Protein AF-A0A924NL07-F1 (afdb_monomer)

Foldseek 3Di:
DDDDDPPPDDDDDDDPPDDDDDDDDPPDDPQFDDDDPPDTDRGDDADEFDDKWFWPDDDDPQLVVVQVNDPQWDWDPPVTTIITGNDDVRVCVSCPPPPIDIDDDDPDDFDKFKKKKKAA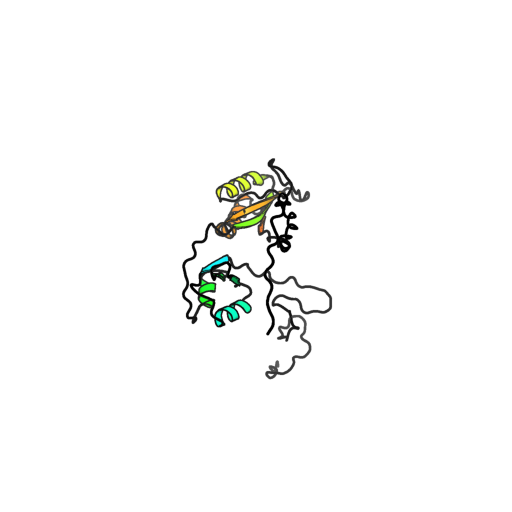PVLVVVLVVVCVVQVKDWDDPPPDDPDDDPDPPPVPGRIGITIIIGGPVCVVVVQVVQCVSRVNPMDMDTDDPPPDDPPPPPPPPPDDPPDDDDDDDDDDDDDDDDDDD

Secondary structure (DSSP, 8-state):
--PPPPTTPPP-PPPTT------PPTT--TT----SSSPPP----PPPP-EEEEESSSPPHHHHHHHHH-TT-EEEESSSEEEEESSHHHHHHHHTT----EE-----S--EEEEEEEEEGGGHHHHHHHHHHTTPEE---TT--SSS----B-TTSSEEEEEEEEEHHHHHHHHHHHHHHTTT--EEEEPP-PPP---------PPPPP--PPPPPP------PPPP-

Sequence (229 aa):
GGGAAPPGARAGAAGPGEVCVVLPPPGQRPGDTLGGAGVVVQGWRVPEPQHPTGLAGPPATELVRRVETDLTARLSDDGQHVLWTLGPTHAAQLLDGLAVTTQPLQVVGDARTVLRILVPDVYVRTVVSDLSGRQGTLVPPSGQDNAGHALGTDDDVGGQVLTFTLPDRELLTYAVVLATLTHGTGSFAPLVPVAAPPSDASTPTPGRPPRAGPPIPEGRQTGGAVPQT

Solvent-accessible surface area (backbone atoms only — not comparable to full-atom values): 15089 Å² total; per-residue (Å²): 134,87,75,81,75,60,94,85,62,79,75,74,89,79,58,94,91,62,90,78,91,75,87,73,66,92,89,72,53,94,56,66,65,89,72,89,83,82,71,72,62,85,48,80,81,74,62,79,45,76,33,79,42,29,37,75,51,84,78,53,71,68,45,53,55,52,36,77,73,34,86,45,37,46,79,46,70,88,88,52,38,30,43,25,13,74,33,73,68,56,45,50,62,67,47,58,95,53,99,69,57,74,39,91,68,84,74,87,69,75,63,64,44,44,30,40,32,40,30,39,62,94,40,42,67,62,51,54,52,52,39,48,74,64,66,29,44,78,51,74,61,93,90,64,72,103,66,89,78,67,74,57,65,60,86,87,60,74,29,37,52,44,40,34,33,31,41,54,85,48,56,74,58,43,57,57,51,44,23,62,74,43,78,61,68,34,47,78,44,78,48,75,77,73,74,69,72,77,77,70,67,82,72,78,72,79,74,77,76,80,77,82,71,82,85,78,81,92,78,80,90,78,90,80,87,81,86,87,133

Mean predicted aligned error: 18.08 Å

Structure (mmCIF, N/CA/C/O backbone):
data_AF-A0A924NL07-F1
#
_entry.id   AF-A0A924NL07-F1
#
loop_
_atom_site.group_PDB
_atom_site.id
_atom_site.type_symbol
_atom_site.label_atom_id
_atom_site.label_alt_id
_atom_site.label_comp_id
_atom_site.label_asym_id
_atom_site.label_entity_id
_atom_site.label_seq_id
_atom_site.pdbx_PDB_ins_code
_atom_site.Cartn_x
_atom_site.Cartn_y
_atom_site.Cartn_z
_atom_site.occupancy
_atom_site.B_iso_or_equiv
_atom_site.auth_seq_id
_atom_site.auth_comp_id
_atom_site.auth_asym_id
_atom_site.auth_atom_id
_atom_site.pdbx_PDB_model_num
ATOM 1 N N . GLY A 1 1 ? 6.564 -44.536 -1.424 1.00 34.78 1 GLY A N 1
ATOM 2 C CA . GLY A 1 1 ? 5.584 -44.424 -0.333 1.00 34.78 1 GLY A CA 1
ATOM 3 C C . GLY A 1 1 ? 6.081 -43.382 0.637 1.00 34.78 1 GLY A C 1
ATOM 4 O O . GLY A 1 1 ? 7.035 -43.661 1.344 1.00 34.78 1 GLY A O 1
ATOM 5 N N . GLY A 1 2 ? 5.522 -42.174 0.594 1.00 40.69 2 GLY A N 1
ATOM 6 C CA . GLY A 1 2 ? 5.869 -41.105 1.531 1.00 40.69 2 GLY A CA 1
ATOM 7 C C . GLY A 1 2 ? 4.992 -41.224 2.768 1.00 40.69 2 GLY A C 1
ATOM 8 O O . GLY A 1 2 ? 3.836 -40.816 2.735 1.00 40.69 2 GLY A O 1
ATOM 9 N N . GLY A 1 3 ? 5.508 -41.852 3.823 1.00 43.78 3 GLY A N 1
ATOM 10 C CA . GLY A 1 3 ? 4.859 -41.824 5.130 1.00 43.78 3 GLY A CA 1
ATOM 11 C C . GLY A 1 3 ? 5.049 -40.440 5.741 1.00 43.78 3 GLY A C 1
ATOM 12 O O . GLY A 1 3 ? 6.186 -40.003 5.906 1.00 43.78 3 GLY A O 1
ATOM 13 N N . ALA A 1 4 ? 3.953 -39.745 6.047 1.00 53.34 4 ALA A N 1
ATOM 14 C CA . ALA A 1 4 ? 4.012 -38.503 6.805 1.00 53.34 4 ALA A CA 1
ATOM 15 C C . ALA A 1 4 ? 4.647 -38.785 8.176 1.00 53.34 4 ALA A C 1
ATOM 17 O O . ALA A 1 4 ? 4.208 -39.686 8.895 1.00 53.34 4 ALA A O 1
ATOM 18 N N . ALA A 1 5 ? 5.704 -38.046 8.513 1.00 55.28 5 ALA A N 1
ATOM 19 C CA . ALA A 1 5 ? 6.353 -38.151 9.813 1.00 55.28 5 ALA A CA 1
ATOM 20 C C . ALA A 1 5 ? 5.358 -37.773 10.931 1.00 55.28 5 ALA A C 1
ATOM 22 O O . ALA A 1 5 ? 4.548 -36.861 10.739 1.00 55.28 5 ALA A O 1
ATOM 23 N N . PRO A 1 6 ? 5.391 -38.453 12.091 1.00 50.34 6 PRO A N 1
ATOM 24 C CA . PRO A 1 6 ? 4.485 -38.144 13.189 1.00 50.34 6 PRO A CA 1
ATOM 25 C C . PRO A 1 6 ? 4.722 -36.713 13.709 1.00 50.34 6 PRO A C 1
ATOM 27 O O . PRO A 1 6 ? 5.863 -36.234 13.693 1.00 50.34 6 PRO A O 1
ATOM 30 N N . PRO A 1 7 ? 3.673 -36.024 14.194 1.00 50.38 7 PRO A N 1
ATOM 31 C CA . PRO A 1 7 ? 3.800 -34.675 14.735 1.00 50.38 7 PRO A CA 1
ATOM 32 C C . PRO A 1 7 ? 4.807 -34.664 15.895 1.00 50.38 7 PRO A C 1
ATOM 34 O O . PRO A 1 7 ? 4.655 -35.400 16.867 1.00 50.38 7 PRO A O 1
ATOM 37 N N . GLY A 1 8 ? 5.858 -33.848 15.770 1.00 55.44 8 GLY A N 1
ATOM 38 C CA . GLY A 1 8 ? 6.937 -33.730 16.760 1.00 55.44 8 GLY A CA 1
ATOM 39 C C . GLY A 1 8 ? 8.231 -34.487 16.430 1.00 55.44 8 GLY A C 1
ATOM 40 O O . GLY A 1 8 ? 9.217 -34.324 17.148 1.00 55.44 8 GLY A O 1
ATOM 41 N N . ALA A 1 9 ? 8.286 -35.266 15.344 1.00 57.50 9 ALA A N 1
ATOM 42 C CA . ALA A 1 9 ? 9.558 -35.795 14.856 1.00 57.50 9 ALA A CA 1
ATOM 43 C C . ALA A 1 9 ? 10.438 -34.645 14.339 1.00 57.50 9 ALA A C 1
ATOM 45 O O . ALA A 1 9 ? 10.017 -33.875 13.475 1.00 57.50 9 ALA A O 1
ATOM 46 N N . ARG A 1 10 ? 11.676 -34.530 14.842 1.00 56.59 10 ARG A N 1
ATOM 47 C CA . ARG A 1 10 ? 12.677 -33.673 14.194 1.00 56.59 10 ARG A CA 1
ATOM 48 C C . ARG A 1 10 ? 12.877 -34.201 12.777 1.00 56.59 10 ARG A C 1
ATOM 50 O O . ARG A 1 10 ? 13.247 -35.363 12.612 1.00 56.59 10 ARG A O 1
ATOM 57 N N . ALA A 1 11 ? 12.611 -33.366 11.777 1.00 59.44 11 ALA A N 1
ATOM 58 C CA . ALA A 1 11 ? 12.988 -33.688 10.411 1.00 59.44 11 ALA A CA 1
ATOM 59 C C . ALA A 1 11 ? 14.507 -33.939 10.358 1.00 59.44 11 ALA A C 1
ATOM 61 O O . ALA A 1 11 ? 15.270 -33.321 11.107 1.00 59.44 11 ALA A O 1
ATOM 62 N N . GLY A 1 12 ? 14.936 -34.874 9.505 1.00 72.19 12 GLY A N 1
ATOM 63 C CA . GLY A 1 12 ? 16.348 -35.026 9.149 1.00 72.19 12 GLY A CA 1
ATOM 64 C C . GLY A 1 12 ? 16.867 -33.802 8.381 1.00 72.19 12 GLY A C 1
ATOM 65 O O . GLY A 1 12 ? 16.272 -32.727 8.418 1.00 72.19 12 GLY A O 1
ATOM 66 N N . ALA A 1 13 ? 17.977 -33.950 7.659 1.00 74.44 13 ALA A N 1
ATOM 67 C CA . ALA A 1 13 ? 18.428 -32.894 6.754 1.00 74.44 13 ALA A CA 1
ATOM 68 C C . ALA A 1 13 ? 17.382 -32.663 5.648 1.00 74.44 13 ALA A C 1
ATOM 70 O O . ALA A 1 13 ? 16.971 -33.622 4.997 1.00 74.44 13 ALA A O 1
ATOM 71 N N . ALA A 1 14 ? 16.969 -31.408 5.449 1.00 79.69 14 ALA A N 1
ATOM 72 C CA . ALA A 1 14 ? 16.147 -31.011 4.311 1.00 79.69 14 ALA A CA 1
ATOM 73 C C . ALA A 1 14 ? 17.032 -30.833 3.067 1.00 79.69 14 ALA A C 1
ATOM 75 O O . ALA A 1 14 ? 18.107 -30.229 3.141 1.00 79.69 14 ALA A O 1
ATOM 76 N N . GLY A 1 15 ? 16.594 -31.381 1.937 1.00 81.94 15 GLY A N 1
ATOM 77 C CA . GLY A 1 15 ? 17.261 -31.243 0.646 1.00 81.94 15 GLY A CA 1
ATOM 78 C C . GLY A 1 15 ? 16.941 -29.915 -0.061 1.00 81.94 15 GLY A C 1
ATOM 79 O O . GLY A 1 15 ? 15.990 -29.219 0.305 1.00 81.94 15 GLY A O 1
ATOM 80 N N . PRO A 1 16 ? 17.701 -29.545 -1.111 1.00 82.19 16 PRO A N 1
ATOM 81 C CA . PRO A 1 16 ? 17.378 -28.386 -1.941 1.00 82.19 16 PRO A CA 1
ATOM 82 C C . PRO A 1 16 ? 15.959 -28.477 -2.525 1.00 82.19 16 PRO A C 1
ATOM 84 O O . PRO A 1 16 ? 15.608 -29.475 -3.151 1.00 82.19 16 PRO A O 1
ATOM 87 N N . GLY A 1 17 ? 15.159 -27.421 -2.347 1.00 84.25 17 GLY A N 1
ATOM 88 C CA . GLY A 1 17 ? 13.779 -27.338 -2.846 1.00 84.25 17 GLY A CA 1
ATOM 89 C C . GLY A 1 17 ? 12.703 -27.867 -1.891 1.00 84.25 17 GLY A C 1
ATOM 90 O O . GLY A 1 17 ? 11.519 -27.742 -2.196 1.00 84.25 17 GLY A O 1
ATOM 91 N N . GLU A 1 18 ? 13.076 -28.417 -0.733 1.00 86.06 18 GLU A N 1
ATOM 92 C CA . GLU A 1 18 ? 12.116 -28.859 0.281 1.00 86.06 18 GLU A CA 1
ATOM 93 C C . GLU A 1 18 ? 11.653 -27.702 1.183 1.00 86.06 18 GLU A C 1
ATOM 95 O O . GLU A 1 18 ? 12.440 -26.842 1.584 1.00 86.06 18 GLU A O 1
ATOM 100 N N . VAL A 1 19 ? 10.365 -27.700 1.546 1.00 84.94 19 VAL A N 1
ATOM 101 C CA . VAL A 1 19 ? 9.795 -26.769 2.532 1.00 84.94 19 VAL A CA 1
ATOM 102 C C . VAL A 1 19 ? 9.832 -27.433 3.903 1.00 84.94 19 VAL A C 1
ATOM 104 O O . VAL A 1 19 ? 9.241 -28.493 4.103 1.00 84.94 19 VAL A O 1
ATOM 107 N N . CYS A 1 20 ? 10.507 -26.802 4.860 1.00 84.12 20 CYS A N 1
ATOM 108 C CA . CYS A 1 20 ? 10.638 -27.305 6.223 1.00 84.12 20 CYS A CA 1
ATOM 109 C C . CYS A 1 20 ? 10.265 -26.235 7.254 1.00 84.12 20 CYS A C 1
ATOM 111 O O . CYS A 1 20 ? 10.352 -25.035 6.999 1.00 84.12 20 CYS A O 1
ATOM 113 N N . VAL A 1 21 ? 9.841 -26.685 8.436 1.00 84.75 21 VAL A N 1
ATOM 114 C CA . VAL A 1 21 ? 9.604 -25.808 9.585 1.00 84.75 21 VAL A CA 1
ATOM 115 C C . VAL A 1 21 ? 10.866 -25.788 10.428 1.00 84.75 21 VAL A C 1
ATOM 117 O O . VAL A 1 21 ? 11.334 -26.829 10.891 1.00 84.75 21 VAL A O 1
ATOM 120 N N . VAL A 1 22 ? 11.404 -24.594 10.635 1.00 82.00 22 VAL A N 1
ATOM 121 C CA . VAL A 1 22 ? 12.575 -24.361 11.475 1.00 82.00 22 VAL A CA 1
ATOM 122 C C . VAL A 1 22 ? 12.164 -23.574 12.707 1.00 82.00 22 VAL A C 1
ATOM 124 O O . VAL A 1 22 ? 11.288 -22.715 12.647 1.00 82.00 22 VAL A O 1
ATOM 127 N N . LEU A 1 23 ? 12.814 -23.862 13.830 1.00 82.81 23 LEU A N 1
ATOM 128 C CA . LEU A 1 23 ? 12.817 -22.972 14.984 1.00 82.81 23 LEU A CA 1
ATOM 129 C C . LEU A 1 23 ? 13.970 -21.990 14.766 1.00 82.81 23 LEU A C 1
ATOM 131 O O . LEU A 1 23 ? 15.127 -22.406 14.880 1.00 82.81 23 LEU A O 1
ATOM 135 N N . PRO A 1 24 ? 13.698 -20.736 14.370 1.00 75.62 24 PRO A N 1
ATOM 136 C CA . PRO A 1 24 ? 14.767 -19.811 14.051 1.00 75.62 24 PRO A CA 1
ATOM 137 C C . PRO A 1 24 ? 15.490 -19.357 15.331 1.00 75.62 24 PRO A C 1
ATOM 139 O O . PRO A 1 24 ? 14.886 -19.320 16.408 1.00 75.62 24 PRO A O 1
ATOM 142 N N . PRO A 1 25 ? 16.780 -18.991 15.239 1.00 78.81 25 PRO A N 1
ATOM 143 C CA . PRO A 1 25 ? 17.468 -18.321 16.334 1.00 78.81 25 PRO A CA 1
ATOM 144 C C . PRO A 1 25 ? 16.784 -16.983 16.682 1.00 78.81 25 PRO A C 1
ATOM 146 O O . PRO A 1 25 ? 16.111 -16.387 15.833 1.00 78.81 25 PRO A O 1
ATOM 149 N N . PRO A 1 26 ? 16.937 -16.495 17.927 1.00 79.00 26 PRO A N 1
ATOM 150 C CA . PRO A 1 26 ? 16.322 -15.246 18.360 1.00 79.00 26 PRO A CA 1
ATOM 151 C C . PRO A 1 26 ? 16.774 -14.070 17.488 1.00 79.00 26 PRO A C 1
ATOM 153 O O . PRO A 1 26 ? 17.945 -13.965 17.132 1.00 79.00 26 PRO A O 1
ATOM 156 N N . GLY A 1 27 ? 15.835 -13.177 17.173 1.00 77.44 27 GLY A N 1
ATOM 157 C CA . GLY A 1 27 ? 16.083 -11.984 16.360 1.00 77.44 27 GLY A CA 1
ATOM 158 C C . GLY A 1 27 ? 15.838 -12.160 14.861 1.00 77.44 27 GLY A C 1
ATOM 159 O O . GLY A 1 27 ? 15.750 -11.152 14.166 1.00 77.44 27 GLY A O 1
ATOM 160 N N . GLN A 1 28 ? 15.655 -13.393 14.376 1.00 80.06 28 GLN A N 1
ATOM 161 C CA . GLN A 1 28 ? 15.298 -13.623 12.977 1.00 80.06 28 GLN A CA 1
ATOM 162 C C . GLN A 1 28 ? 13.891 -13.138 12.656 1.00 80.06 28 GLN A C 1
ATOM 164 O O . GLN A 1 28 ? 12.932 -13.411 13.383 1.00 80.06 28 GLN A O 1
ATOM 169 N N . ARG A 1 29 ? 13.779 -12.469 11.515 1.00 70.75 29 ARG A N 1
ATOM 170 C CA . ARG A 1 29 ? 12.537 -11.967 10.944 1.00 70.75 29 ARG A CA 1
ATOM 171 C C . ARG A 1 29 ? 12.156 -12.783 9.709 1.00 70.75 29 ARG A C 1
ATOM 173 O O . ARG A 1 29 ? 13.017 -13.366 9.045 1.00 70.75 29 ARG A O 1
ATOM 180 N N . PRO A 1 30 ? 10.859 -12.847 9.368 1.00 74.75 30 PRO A N 1
ATOM 181 C CA . PRO A 1 30 ? 10.461 -13.434 8.099 1.00 74.75 30 PRO A CA 1
ATOM 182 C C . PRO A 1 30 ? 11.132 -12.681 6.941 1.00 74.75 30 PRO A C 1
ATOM 184 O O . PRO A 1 30 ? 11.149 -11.453 6.922 1.00 74.75 30 PRO A O 1
ATOM 187 N N . GLY A 1 31 ? 11.692 -13.430 5.989 1.00 77.25 31 GLY A N 1
ATOM 188 C CA . GLY A 1 31 ? 12.482 -12.890 4.876 1.00 77.25 31 GLY A CA 1
ATOM 189 C C . GLY A 1 31 ? 13.998 -12.997 5.065 1.00 77.25 31 GLY A C 1
ATOM 190 O O . GLY A 1 31 ? 14.725 -12.894 4.077 1.00 77.25 31 GLY A O 1
ATOM 191 N N . ASP A 1 32 ? 14.477 -13.272 6.280 1.00 79.12 32 ASP A N 1
ATOM 192 C CA . ASP A 1 32 ? 15.904 -13.474 6.519 1.00 79.12 32 ASP A CA 1
ATOM 193 C C . ASP A 1 32 ? 16.400 -14.809 5.942 1.00 79.12 32 ASP A C 1
ATOM 195 O O . ASP A 1 32 ? 15.711 -15.832 5.959 1.00 79.12 32 ASP A O 1
ATOM 199 N N . THR A 1 33 ? 17.651 -14.818 5.477 1.00 83.50 33 THR A N 1
ATOM 200 C CA . THR A 1 33 ? 18.308 -16.043 5.005 1.00 83.50 33 THR A CA 1
ATOM 201 C C . THR A 1 33 ? 18.965 -16.777 6.170 1.00 83.50 33 THR A C 1
ATOM 203 O O . THR A 1 33 ? 19.850 -16.239 6.831 1.00 83.50 33 THR A O 1
ATOM 206 N N . LEU A 1 34 ? 18.576 -18.033 6.392 1.00 82.69 34 LEU A N 1
ATOM 207 C CA . LEU A 1 34 ? 19.257 -18.936 7.319 1.00 82.69 34 LEU A CA 1
ATOM 208 C C . LEU A 1 34 ? 20.334 -19.723 6.561 1.00 82.69 34 LEU A C 1
ATOM 210 O O . LEU A 1 34 ? 20.015 -20.544 5.705 1.00 82.69 34 LEU A O 1
ATOM 214 N N . GLY A 1 35 ? 21.612 -19.494 6.866 1.00 77.56 35 GLY A N 1
ATOM 215 C CA . GLY A 1 35 ? 22.715 -20.215 6.225 1.00 77.56 35 GLY A CA 1
ATOM 216 C C . GLY A 1 35 ? 24.096 -19.766 6.703 1.00 77.56 35 GLY A C 1
ATOM 217 O O . GLY A 1 35 ? 24.263 -18.652 7.186 1.00 77.56 35 GLY A O 1
ATOM 218 N N . GLY A 1 36 ? 25.096 -20.644 6.581 1.00 68.69 36 GLY A N 1
ATOM 219 C CA . GLY A 1 36 ? 26.466 -20.397 7.066 1.00 68.69 36 GLY A CA 1
ATOM 220 C C . GLY A 1 36 ? 27.466 -19.909 6.012 1.00 68.69 36 GLY A C 1
ATOM 221 O O . GLY A 1 36 ? 28.585 -19.553 6.360 1.00 68.69 36 GLY A O 1
ATOM 222 N N . ALA A 1 37 ? 27.097 -19.892 4.728 1.00 70.88 37 ALA A N 1
ATOM 223 C CA . ALA A 1 37 ? 28.023 -19.596 3.626 1.00 70.88 37 ALA A CA 1
ATOM 224 C C . ALA A 1 37 ? 28.141 -18.097 3.283 1.00 70.88 37 ALA A C 1
ATOM 226 O O . ALA A 1 37 ? 28.743 -17.750 2.272 1.00 70.88 37 ALA A O 1
ATOM 227 N N . GLY A 1 38 ? 27.522 -17.208 4.070 1.00 72.00 38 GLY A N 1
ATOM 228 C CA . GLY A 1 38 ? 27.511 -15.762 3.801 1.00 72.00 38 GLY A CA 1
ATOM 229 C C . GLY A 1 38 ? 26.714 -15.345 2.556 1.00 72.00 38 GLY A C 1
ATOM 230 O O . GLY A 1 38 ? 26.713 -14.173 2.195 1.00 72.00 38 GLY A O 1
ATOM 231 N N . VAL A 1 39 ? 26.025 -16.284 1.902 1.00 74.31 39 VAL A N 1
ATOM 232 C CA . VAL A 1 39 ? 25.136 -16.003 0.770 1.00 74.31 39 VAL A CA 1
ATOM 233 C C . VAL A 1 39 ? 23.782 -15.562 1.311 1.00 74.31 39 VAL A C 1
ATOM 235 O O . VAL A 1 39 ? 23.106 -16.329 1.994 1.00 74.31 39 VAL A O 1
ATOM 238 N N . VAL A 1 40 ? 23.391 -14.330 0.991 1.00 80.00 40 VAL A N 1
ATOM 239 C CA . VAL A 1 40 ? 22.098 -13.752 1.368 1.00 80.00 40 VAL A CA 1
ATOM 240 C C . VAL A 1 40 ? 21.169 -13.814 0.165 1.00 80.00 40 VAL A C 1
ATOM 242 O O . VAL A 1 40 ? 21.459 -13.242 -0.887 1.00 80.00 40 VAL A O 1
ATOM 245 N N . VAL A 1 41 ? 20.040 -14.502 0.318 1.00 79.19 41 VAL A N 1
ATOM 246 C CA . VAL A 1 41 ? 18.938 -14.400 -0.635 1.00 79.19 41 VAL A CA 1
ATOM 247 C C . VAL A 1 41 ? 18.289 -13.041 -0.414 1.00 79.19 41 VAL A C 1
ATOM 249 O O . VAL A 1 41 ? 17.942 -12.692 0.713 1.00 79.19 41 VAL A O 1
ATOM 252 N N . GLN A 1 42 ? 18.150 -12.258 -1.485 1.00 72.31 42 GLN A N 1
ATOM 253 C CA . GLN A 1 42 ? 17.424 -10.993 -1.420 1.00 72.31 42 GLN A CA 1
ATOM 254 C C . GLN A 1 42 ? 15.997 -11.272 -0.941 1.00 72.31 42 GLN A C 1
ATOM 256 O O . GLN A 1 42 ? 15.222 -11.931 -1.637 1.00 72.31 42 GLN A O 1
ATOM 261 N N . GLY A 1 43 ? 15.681 -10.799 0.264 1.00 68.81 43 GLY A N 1
ATOM 262 C CA . GLY A 1 43 ? 14.358 -10.942 0.847 1.00 68.81 43 GLY A CA 1
ATOM 263 C C . GLY A 1 43 ? 13.308 -10.239 -0.008 1.00 68.81 43 GLY A C 1
ATOM 264 O O . GLY A 1 43 ? 13.574 -9.214 -0.646 1.00 68.81 43 GLY A O 1
ATOM 265 N N . TRP A 1 44 ? 12.095 -10.788 -0.013 1.00 70.88 44 TRP A N 1
ATOM 266 C CA . TRP A 1 44 ? 10.949 -10.099 -0.590 1.00 70.88 44 TRP A CA 1
ATOM 267 C C . TRP A 1 44 ? 10.770 -8.735 0.090 1.00 70.88 44 TRP A C 1
ATOM 269 O O . TRP A 1 44 ? 10.750 -8.646 1.319 1.00 70.88 44 TRP A O 1
ATOM 279 N N . ARG A 1 45 ? 10.627 -7.665 -0.700 1.00 68.56 45 ARG A N 1
ATOM 280 C CA . ARG A 1 45 ? 10.361 -6.332 -0.150 1.00 68.56 45 ARG A CA 1
ATOM 281 C C . ARG A 1 45 ? 8.903 -6.237 0.257 1.00 68.56 45 ARG A C 1
ATOM 283 O O . ARG A 1 45 ? 8.009 -6.286 -0.586 1.00 68.56 45 ARG A O 1
ATOM 290 N N . VAL A 1 46 ? 8.681 -6.086 1.553 1.00 75.69 46 VAL A N 1
ATOM 291 C CA . VAL A 1 46 ? 7.347 -5.892 2.108 1.00 75.69 46 VAL A CA 1
ATOM 292 C C . VAL A 1 46 ? 6.795 -4.542 1.629 1.00 75.69 46 VAL A C 1
ATOM 294 O O . VAL A 1 46 ? 7.500 -3.538 1.752 1.00 75.69 46 VAL A O 1
ATOM 297 N N . PRO A 1 47 ? 5.579 -4.494 1.058 1.00 76.38 47 PRO A N 1
ATOM 298 C CA . PRO A 1 47 ? 4.969 -3.232 0.660 1.00 76.38 47 PRO A CA 1
ATOM 299 C C . PRO A 1 47 ? 4.726 -2.330 1.875 1.00 76.38 47 PRO A C 1
ATOM 301 O O . PRO A 1 47 ? 4.305 -2.801 2.932 1.00 76.38 47 PRO A O 1
ATOM 304 N N . GLU A 1 48 ? 4.975 -1.031 1.720 1.00 76.38 48 GLU A N 1
ATOM 305 C CA . GLU A 1 48 ? 4.742 -0.061 2.789 1.00 76.38 48 GLU A CA 1
ATOM 306 C C . GLU A 1 48 ? 3.228 0.155 3.007 1.00 76.38 48 GLU A C 1
ATOM 308 O O . GLU A 1 48 ? 2.487 0.299 2.031 1.00 76.38 48 GLU A O 1
ATOM 313 N N . PRO A 1 49 ? 2.732 0.183 4.257 1.00 81.94 49 PRO A N 1
ATOM 314 C CA . PRO A 1 49 ? 1.325 0.446 4.541 1.00 81.94 49 PRO A CA 1
ATOM 315 C C . PRO A 1 49 ? 0.974 1.929 4.377 1.00 81.94 49 PRO A C 1
ATOM 317 O O . PRO A 1 49 ? 1.445 2.784 5.127 1.00 81.94 49 PRO A O 1
ATOM 320 N N . GLN A 1 50 ? 0.092 2.223 3.423 1.00 79.38 50 GLN A N 1
ATOM 321 C CA . GLN A 1 50 ? -0.261 3.590 3.024 1.00 79.38 50 GLN A CA 1
ATOM 322 C C . GLN A 1 50 ? -1.656 4.039 3.470 1.00 79.38 50 GLN A C 1
ATOM 324 O O . GLN A 1 50 ? -1.986 5.214 3.345 1.00 79.38 50 GLN A O 1
ATOM 329 N N . HIS A 1 51 ? -2.491 3.128 3.974 1.00 80.81 51 HIS A N 1
ATOM 330 C CA . HIS A 1 51 ? -3.867 3.421 4.360 1.00 80.81 51 HIS A CA 1
ATOM 331 C C . HIS A 1 51 ? -3.986 3.655 5.872 1.00 80.81 51 HIS A C 1
ATOM 333 O O . HIS A 1 51 ? -3.928 2.680 6.630 1.00 80.81 51 HIS A O 1
ATOM 339 N N . PRO A 1 52 ? -4.169 4.910 6.327 1.00 85.56 52 PRO A N 1
ATOM 340 C CA . PRO A 1 52 ? -4.345 5.218 7.738 1.00 85.56 52 PRO A CA 1
ATOM 341 C C . PRO A 1 52 ? -5.804 5.032 8.173 1.00 85.56 52 PRO A C 1
ATOM 343 O O . PRO A 1 52 ? -6.738 5.496 7.523 1.00 85.56 52 PRO A O 1
ATOM 346 N N . THR A 1 53 ? -6.003 4.397 9.322 1.00 88.75 53 THR A N 1
ATOM 347 C CA . THR A 1 53 ? -7.290 4.261 10.012 1.00 88.75 53 THR A CA 1
ATOM 348 C C . THR A 1 53 ? -7.142 4.788 11.433 1.00 88.75 53 THR A C 1
ATOM 350 O O . THR A 1 53 ? -6.320 4.290 12.202 1.00 88.75 53 THR A O 1
ATOM 353 N N . GLY A 1 54 ? -7.919 5.811 11.789 1.00 88.12 54 GLY A N 1
ATOM 354 C CA . GLY A 1 54 ? -7.868 6.411 13.120 1.00 88.12 54 GLY A CA 1
ATOM 355 C C . GLY A 1 54 ? -8.594 5.547 14.140 1.00 88.12 54 GLY A C 1
ATOM 356 O O . GLY A 1 54 ? -9.697 5.070 13.872 1.00 88.12 54 GLY A O 1
ATOM 357 N N . LEU A 1 55 ? -8.007 5.380 15.321 1.00 89.00 55 LEU A N 1
ATOM 358 C CA . LEU A 1 55 ? -8.602 4.669 16.452 1.00 89.00 55 LEU A CA 1
ATOM 359 C C . LEU A 1 55 ? -8.975 5.691 17.529 1.00 89.00 55 LEU A C 1
ATOM 361 O O . LEU A 1 55 ? -8.141 6.505 17.915 1.00 89.00 55 LEU A O 1
ATOM 365 N N . ALA A 1 56 ? -10.217 5.668 18.017 1.00 86.75 56 ALA A N 1
ATOM 366 C CA . ALA A 1 56 ? -10.726 6.636 18.999 1.00 86.75 56 ALA A CA 1
ATOM 367 C C . ALA A 1 56 ? -10.201 6.406 20.435 1.00 86.75 56 ALA A C 1
ATOM 369 O O . ALA A 1 56 ? -10.644 7.059 21.378 1.00 86.75 56 ALA A O 1
ATOM 370 N N . GLY A 1 57 ? -9.282 5.459 20.617 1.00 85.44 57 GLY A N 1
ATOM 371 C CA . GLY A 1 57 ? -8.701 5.077 21.897 1.00 85.44 57 GLY A CA 1
ATOM 372 C C . GLY A 1 57 ? -7.494 4.157 21.702 1.00 85.44 57 GLY A C 1
ATOM 373 O O . GLY A 1 57 ? -7.165 3.823 20.557 1.00 85.44 57 GLY A O 1
ATOM 374 N N . PRO A 1 58 ? -6.824 3.763 22.798 1.00 86.81 58 PRO A N 1
ATOM 375 C CA . PRO A 1 58 ? -5.627 2.936 22.727 1.00 86.81 58 PRO A CA 1
ATOM 376 C C . PRO A 1 58 ? -5.924 1.599 22.034 1.00 86.81 58 PRO A C 1
ATOM 378 O O . PRO A 1 58 ? -7.012 1.039 22.217 1.00 86.81 58 PRO A O 1
ATOM 381 N N . PRO A 1 59 ? -4.978 1.066 21.239 1.00 86.88 59 PRO A N 1
ATOM 382 C CA . PRO A 1 59 ? -5.189 -0.182 20.524 1.00 86.88 59 PRO A CA 1
ATOM 383 C C . PRO A 1 59 ? -5.385 -1.338 21.511 1.00 86.88 59 PRO A C 1
ATOM 385 O O . PRO A 1 59 ? -4.640 -1.490 22.481 1.00 86.88 59 PRO A O 1
ATOM 388 N N . ALA A 1 60 ? -6.385 -2.183 21.249 1.00 89.50 60 ALA A N 1
ATOM 389 C CA . ALA A 1 60 ? -6.604 -3.396 22.030 1.00 89.50 60 ALA A CA 1
ATOM 390 C C . ALA A 1 60 ? -5.372 -4.315 21.951 1.00 89.50 60 ALA A C 1
ATOM 392 O O . ALA A 1 60 ? -4.754 -4.435 20.894 1.00 89.50 60 ALA A O 1
ATOM 393 N N . THR A 1 61 ? -5.048 -5.028 23.033 1.00 93.19 61 THR A N 1
ATOM 394 C CA . THR A 1 61 ? -3.889 -5.942 23.082 1.00 93.19 61 THR A CA 1
ATOM 395 C C . THR A 1 61 ? -3.896 -6.967 21.946 1.00 93.19 61 THR A C 1
ATOM 397 O O . THR A 1 61 ? -2.853 -7.265 21.372 1.00 93.19 61 THR A O 1
ATOM 400 N N . GLU A 1 62 ? -5.075 -7.470 21.574 1.00 94.62 62 GLU A N 1
ATOM 401 C CA . GLU A 1 62 ? -5.209 -8.393 20.444 1.00 94.62 62 GLU A CA 1
ATOM 402 C C . GLU A 1 62 ? -4.861 -7.736 19.100 1.00 94.62 62 GLU A C 1
ATOM 404 O O . GLU A 1 62 ? -4.247 -8.382 18.257 1.00 94.62 62 GLU A O 1
ATOM 409 N N . LEU A 1 63 ? -5.181 -6.451 18.901 1.00 93.81 63 LEU A N 1
ATOM 410 C CA . LEU A 1 63 ? -4.777 -5.718 17.697 1.00 93.81 63 LEU A CA 1
ATOM 411 C C . LEU A 1 63 ? -3.257 -5.571 17.630 1.00 93.81 63 LEU A C 1
ATOM 413 O O . LEU A 1 63 ? -2.674 -5.826 16.581 1.00 93.81 63 LEU A O 1
ATOM 417 N N . VAL A 1 64 ? -2.621 -5.202 18.747 1.00 93.00 64 VAL A N 1
ATOM 418 C CA . VAL A 1 64 ? -1.155 -5.108 18.840 1.00 93.00 64 VAL A CA 1
ATOM 419 C C . VAL A 1 64 ? -0.518 -6.438 18.446 1.00 93.00 64 VAL A C 1
ATOM 421 O O . VAL A 1 64 ? 0.336 -6.472 17.566 1.00 93.00 64 VAL A O 1
ATOM 424 N N . ARG A 1 65 ? -1.016 -7.545 19.008 1.00 92.25 65 ARG A N 1
ATOM 425 C CA . ARG A 1 65 ? -0.526 -8.893 18.705 1.00 92.25 65 ARG A CA 1
ATOM 426 C C . ARG A 1 65 ? -0.679 -9.262 17.225 1.00 92.25 65 ARG A C 1
ATOM 428 O O . ARG A 1 65 ? 0.228 -9.859 16.655 1.00 92.25 65 ARG A O 1
ATOM 435 N N . ARG A 1 66 ? -1.808 -8.916 16.591 1.00 94.62 66 ARG A N 1
ATOM 436 C CA . ARG A 1 66 ? -2.018 -9.145 15.148 1.00 94.62 66 ARG A CA 1
ATOM 437 C C . ARG A 1 66 ? -1.022 -8.341 14.308 1.00 94.62 66 ARG A C 1
ATOM 439 O O . ARG A 1 66 ? -0.387 -8.908 13.424 1.00 94.62 66 ARG A O 1
ATOM 446 N N . VAL A 1 67 ? -0.840 -7.058 14.624 1.00 92.56 67 VAL A N 1
ATOM 447 C CA . VAL A 1 67 ? 0.096 -6.164 13.921 1.00 92.56 67 VAL A CA 1
ATOM 448 C C . VAL A 1 67 ? 1.546 -6.630 14.068 1.00 92.56 67 VAL A C 1
ATOM 450 O O . VAL A 1 67 ? 2.285 -6.604 13.097 1.00 92.56 67 VAL A O 1
ATOM 453 N N . GLU A 1 68 ? 1.960 -7.131 15.234 1.00 90.00 68 GLU A N 1
ATOM 454 C CA . GLU A 1 68 ? 3.315 -7.677 15.429 1.00 90.00 68 GLU A CA 1
ATOM 455 C C . GLU A 1 68 ? 3.633 -8.867 14.511 1.00 90.00 68 GLU A C 1
ATOM 457 O O . GLU A 1 68 ? 4.795 -9.104 14.176 1.00 90.00 68 GLU A O 1
ATOM 462 N N . THR A 1 69 ? 2.610 -9.618 14.095 1.00 87.75 69 THR A N 1
ATOM 463 C CA . THR A 1 69 ? 2.760 -10.749 13.169 1.00 87.75 69 THR A CA 1
ATOM 464 C C . THR A 1 69 ? 2.596 -10.369 11.699 1.00 87.75 69 THR A C 1
ATOM 466 O O . THR A 1 69 ? 3.011 -11.134 10.828 1.00 87.75 69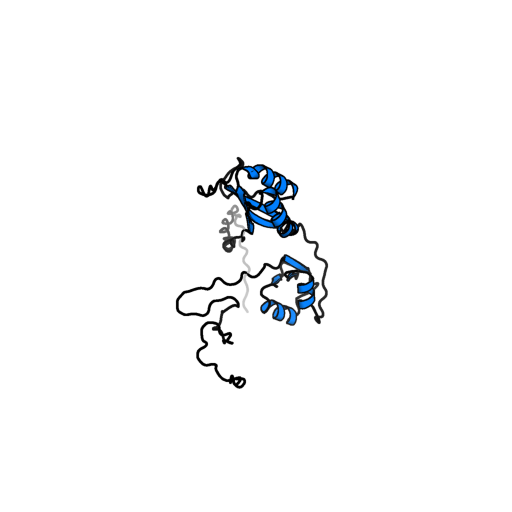 THR A O 1
ATOM 469 N N . ASP A 1 70 ? 2.018 -9.201 11.412 1.00 90.44 70 ASP A N 1
ATOM 470 C CA . ASP A 1 70 ? 1.748 -8.727 10.059 1.00 90.44 70 ASP A CA 1
ATOM 471 C C . ASP A 1 70 ? 2.791 -7.694 9.626 1.00 90.44 70 ASP A C 1
ATOM 473 O O . ASP A 1 70 ? 2.801 -6.549 10.071 1.00 90.44 70 ASP A O 1
ATOM 477 N N . LEU A 1 71 ? 3.668 -8.083 8.700 1.00 86.00 71 LEU A N 1
ATOM 478 C CA . LEU A 1 71 ? 4.731 -7.201 8.210 1.00 86.00 71 LEU A CA 1
ATOM 479 C C . LEU A 1 71 ? 4.208 -5.992 7.414 1.00 86.00 71 LEU A C 1
ATOM 481 O O . LEU A 1 71 ? 4.953 -5.043 7.182 1.00 86.00 71 LEU A O 1
ATOM 485 N N . THR A 1 72 ? 2.948 -6.028 6.982 1.00 88.81 72 THR A N 1
ATOM 486 C CA . THR A 1 72 ? 2.292 -5.002 6.165 1.00 88.81 72 THR A CA 1
ATOM 487 C C . THR A 1 72 ? 1.313 -4.140 6.963 1.00 88.81 72 THR A C 1
ATOM 489 O O . THR A 1 72 ? 0.497 -3.422 6.375 1.00 88.81 72 THR A O 1
ATOM 492 N N . ALA A 1 73 ? 1.391 -4.185 8.294 1.00 91.38 73 ALA A N 1
ATOM 493 C CA . ALA A 1 73 ? 0.648 -3.314 9.190 1.00 91.38 73 ALA A CA 1
ATOM 494 C C . ALA A 1 73 ? 1.583 -2.630 10.196 1.00 91.38 73 ALA A C 1
ATOM 496 O O . ALA A 1 73 ? 2.610 -3.172 10.595 1.00 91.38 73 ALA A O 1
ATOM 497 N N . ARG A 1 74 ? 1.227 -1.419 10.631 1.00 91.38 74 ARG A N 1
ATOM 498 C CA . ARG A 1 74 ? 1.914 -0.738 11.742 1.00 91.38 74 ARG A CA 1
ATOM 499 C C . ARG A 1 74 ? 0.937 0.093 12.563 1.00 91.38 74 ARG A C 1
ATOM 501 O O . ARG A 1 74 ? -0.028 0.633 12.024 1.00 91.38 74 ARG A O 1
ATOM 508 N N . LEU A 1 75 ? 1.226 0.238 13.850 1.00 90.56 75 LEU A N 1
ATOM 509 C CA . LEU A 1 75 ? 0.555 1.188 14.735 1.00 90.56 75 LEU A CA 1
ATOM 510 C C . LEU A 1 75 ? 1.461 2.406 14.942 1.00 90.56 75 LEU A C 1
ATOM 512 O O . LEU A 1 75 ? 2.667 2.256 15.120 1.00 90.56 75 LEU A O 1
ATOM 516 N N . SER A 1 76 ? 0.879 3.601 14.903 1.00 86.81 76 SER A N 1
ATOM 517 C CA . SER A 1 76 ? 1.527 4.871 15.257 1.00 86.81 76 SER A CA 1
ATOM 518 C C . SER A 1 76 ? 0.727 5.548 16.372 1.00 86.81 76 SER A C 1
ATOM 520 O O . SER A 1 76 ? -0.493 5.374 16.458 1.00 86.81 76 SER A O 1
ATOM 522 N N . ASP A 1 77 ? 1.435 6.272 17.238 1.00 82.31 77 ASP A N 1
ATOM 523 C CA . ASP A 1 77 ? 0.884 6.985 18.395 1.00 82.31 77 ASP A CA 1
ATOM 524 C C . ASP A 1 77 ? 1.440 8.418 18.491 1.00 82.31 77 ASP A C 1
ATOM 526 O O . ASP A 1 77 ? 1.838 8.905 19.548 1.00 82.31 77 ASP A O 1
ATOM 530 N N . ASP A 1 78 ? 1.506 9.108 17.351 1.00 75.06 78 ASP A N 1
ATOM 531 C CA . ASP A 1 78 ? 2.021 10.480 17.244 1.00 75.06 78 ASP A CA 1
ATOM 532 C C . ASP A 1 78 ? 0.947 11.509 17.661 1.00 75.06 78 ASP A C 1
ATOM 534 O O . ASP A 1 78 ? 0.568 12.408 16.910 1.00 75.06 78 ASP A O 1
ATOM 538 N N . GLY A 1 79 ? 0.386 11.334 18.862 1.00 73.56 79 GLY A N 1
ATOM 539 C CA . GLY A 1 79 ? -0.703 12.146 19.420 1.00 73.56 79 GLY A CA 1
ATOM 540 C C . GLY A 1 79 ? -2.115 11.699 19.020 1.00 73.56 79 GLY A C 1
ATOM 541 O O . GLY A 1 79 ? -3.089 12.175 19.604 1.00 73.56 79 GLY A O 1
ATOM 542 N N . GLN A 1 80 ? -2.237 10.780 18.061 1.00 78.56 80 GLN A N 1
ATOM 543 C CA . GLN A 1 80 ? -3.451 10.032 17.725 1.00 78.56 80 GLN A CA 1
ATOM 544 C C . GLN A 1 80 ? -3.066 8.577 17.446 1.00 78.56 80 GLN A C 1
ATOM 546 O O . GLN A 1 80 ? -2.061 8.323 16.785 1.00 78.56 80 GLN A O 1
ATOM 551 N N . HIS A 1 81 ? -3.890 7.625 17.886 1.00 86.81 81 HIS A N 1
ATOM 552 C CA . HIS A 1 81 ? -3.682 6.213 17.578 1.00 86.81 81 HIS A CA 1
ATOM 553 C C . HIS A 1 81 ? -4.105 5.921 16.133 1.00 86.81 81 HIS A C 1
ATOM 555 O O . HIS A 1 81 ? -5.279 6.068 15.777 1.00 86.81 81 HIS A O 1
ATOM 561 N N . VAL A 1 82 ? -3.156 5.498 15.296 1.00 89.44 82 VAL A N 1
ATOM 562 C CA . VAL A 1 82 ? -3.387 5.231 13.869 1.00 89.44 82 VAL A CA 1
ATOM 563 C C . VAL A 1 82 ? -2.921 3.828 13.503 1.00 89.44 82 VAL A C 1
ATOM 565 O O . VAL A 1 82 ? -1.762 3.470 13.706 1.00 89.44 82 VAL A O 1
ATOM 568 N N . LEU A 1 83 ? -3.822 3.050 12.904 1.00 91.25 83 LEU A N 1
ATOM 569 C CA . LEU A 1 83 ? -3.506 1.793 12.236 1.00 91.25 83 LEU A CA 1
ATOM 570 C C . LEU A 1 83 ? -3.208 2.069 10.761 1.00 91.25 83 LEU A C 1
ATOM 572 O O . LEU A 1 83 ? -4.070 2.549 10.030 1.00 91.25 83 LEU A O 1
ATOM 576 N N . TRP A 1 84 ? -2.007 1.732 10.313 1.00 90.12 84 TRP A N 1
ATOM 577 C CA . TRP A 1 84 ? -1.623 1.781 8.908 1.00 90.12 84 TRP A CA 1
ATOM 578 C C . TRP A 1 84 ? -1.670 0.379 8.312 1.00 90.12 84 TRP A C 1
ATOM 580 O O . TRP A 1 84 ? -1.099 -0.551 8.879 1.00 90.12 84 TRP A O 1
ATOM 590 N N . THR A 1 85 ? -2.301 0.242 7.150 1.00 92.06 85 THR A N 1
ATOM 591 C CA . THR A 1 85 ? -2.388 -1.017 6.391 1.00 92.06 85 THR A CA 1
ATOM 592 C C . THR A 1 85 ? -2.197 -0.769 4.897 1.00 92.06 85 THR A C 1
ATOM 594 O O . THR A 1 85 ? -2.124 0.374 4.451 1.00 92.06 85 THR A O 1
ATOM 597 N N . LEU A 1 86 ? -2.133 -1.830 4.091 1.00 87.94 86 LEU A N 1
ATOM 598 C CA . LEU A 1 86 ? -2.091 -1.712 2.625 1.00 87.94 86 LEU A CA 1
ATOM 599 C C . LEU A 1 86 ? -3.364 -1.098 2.024 1.00 87.94 86 LEU A C 1
ATOM 601 O O . LEU A 1 86 ? -3.333 -0.577 0.915 1.00 87.94 86 LEU A O 1
ATOM 605 N N . GLY A 1 87 ? -4.494 -1.179 2.728 1.00 86.12 87 GLY A N 1
ATOM 606 C CA . GLY A 1 87 ? -5.776 -0.729 2.207 1.00 86.12 87 GLY A CA 1
ATOM 607 C C . GLY A 1 87 ? -6.938 -0.975 3.169 1.00 86.12 87 GLY A C 1
ATOM 608 O O . GLY A 1 87 ? -6.782 -1.678 4.169 1.00 86.12 87 GLY A O 1
ATOM 609 N N . PRO A 1 88 ? -8.132 -0.456 2.844 1.00 86.19 88 PRO A N 1
ATOM 610 C CA . PRO A 1 88 ? -9.294 -0.486 3.735 1.00 86.19 88 PRO A CA 1
ATOM 611 C C . PRO A 1 88 ? -9.756 -1.907 4.085 1.00 86.19 88 PRO A C 1
ATOM 613 O O . PRO A 1 88 ? -10.158 -2.168 5.215 1.00 86.19 88 PRO A O 1
ATOM 616 N N . THR A 1 89 ? -9.655 -2.854 3.149 1.00 94.12 89 THR A N 1
ATOM 617 C CA . THR A 1 89 ? -9.992 -4.263 3.407 1.00 94.12 89 THR A CA 1
ATOM 618 C C . THR A 1 89 ? -9.039 -4.899 4.413 1.00 94.12 89 THR A C 1
ATOM 620 O O . THR A 1 89 ? -9.483 -5.618 5.303 1.00 94.12 89 THR A O 1
ATOM 623 N N . HIS A 1 90 ? -7.741 -4.604 4.305 1.00 94.50 90 HIS A N 1
ATOM 624 C CA . HIS A 1 90 ? -6.749 -5.119 5.241 1.00 94.50 90 HIS A CA 1
ATOM 625 C C . HIS A 1 90 ? -6.994 -4.543 6.651 1.00 94.50 90 HIS A C 1
ATOM 627 O O . HIS A 1 90 ? -7.031 -5.292 7.626 1.00 94.50 90 HIS A O 1
ATOM 633 N N . ALA A 1 91 ? -7.294 -3.243 6.761 1.00 92.00 91 ALA A N 1
ATOM 634 C CA . ALA A 1 91 ? -7.720 -2.644 8.028 1.00 92.00 91 ALA A CA 1
ATOM 635 C C . ALA A 1 91 ? -8.958 -3.342 8.616 1.00 92.00 91 ALA A C 1
ATOM 637 O O . ALA A 1 91 ? -8.950 -3.713 9.788 1.00 92.00 91 ALA A O 1
ATOM 638 N N . ALA A 1 92 ? -9.991 -3.586 7.804 1.00 92.50 92 ALA A N 1
ATOM 639 C CA . ALA A 1 92 ? -11.197 -4.278 8.254 1.00 92.50 92 ALA A CA 1
ATOM 640 C C . ALA A 1 92 ? -10.898 -5.688 8.790 1.00 92.50 92 ALA A C 1
ATOM 642 O O . ALA A 1 92 ? -11.438 -6.068 9.822 1.00 92.50 92 ALA A O 1
ATOM 643 N N . GLN A 1 93 ? -10.000 -6.439 8.143 1.00 95.69 93 GLN A N 1
ATOM 644 C CA . GLN A 1 93 ? -9.596 -7.775 8.595 1.00 95.69 93 GLN A CA 1
ATOM 645 C C . GLN A 1 93 ? -8.869 -7.749 9.944 1.00 95.69 93 GLN A C 1
ATOM 647 O O . GLN A 1 93 ? -9.145 -8.578 10.809 1.00 95.69 93 GLN A O 1
ATOM 652 N N . LEU A 1 94 ? -7.961 -6.792 10.154 1.00 94.44 94 LEU A N 1
ATOM 653 C CA . LEU A 1 94 ? -7.248 -6.671 11.429 1.00 94.44 94 LEU A CA 1
ATOM 654 C C . LEU A 1 94 ? -8.168 -6.240 12.574 1.00 94.44 94 LEU A C 1
ATOM 656 O O . LEU A 1 94 ? -7.977 -6.686 13.707 1.00 94.44 94 LEU A O 1
ATOM 660 N N . LEU A 1 95 ? -9.170 -5.414 12.274 1.00 94.56 95 LEU A N 1
ATOM 661 C CA . LEU A 1 95 ? -10.145 -4.908 13.238 1.00 94.56 95 LEU A CA 1
ATOM 662 C C . LEU A 1 95 ? -11.312 -5.871 13.500 1.00 94.56 95 LEU A C 1
ATOM 664 O O . LEU A 1 95 ? -12.030 -5.692 14.484 1.00 94.56 95 LEU A O 1
ATOM 668 N N . ASP A 1 96 ? -11.497 -6.892 12.663 1.00 94.62 96 ASP A N 1
ATOM 669 C CA . ASP A 1 96 ? -12.634 -7.801 12.762 1.00 94.62 96 ASP A CA 1
ATOM 670 C C . ASP A 1 96 ? -12.695 -8.515 14.124 1.00 94.62 96 ASP A C 1
ATOM 672 O O . ASP A 1 96 ? -11.695 -9.038 14.641 1.00 94.62 96 ASP A O 1
ATOM 676 N N . GLY A 1 97 ? -13.893 -8.502 14.712 1.00 90.75 97 GLY A N 1
ATOM 677 C CA . GLY A 1 97 ? -14.182 -9.043 16.040 1.00 90.75 97 GLY A CA 1
ATOM 678 C C . GLY A 1 97 ? -13.630 -8.237 17.224 1.00 90.75 97 GLY A C 1
ATOM 679 O O . GLY A 1 97 ? -13.814 -8.660 18.366 1.00 90.75 97 GLY A O 1
ATOM 680 N N . LEU A 1 98 ? -12.968 -7.095 16.999 1.00 92.00 98 LEU A N 1
ATOM 681 C CA . LEU A 1 98 ? -12.462 -6.237 18.072 1.00 92.00 98 LEU A CA 1
ATOM 682 C C . LEU A 1 98 ? -13.463 -5.134 18.418 1.00 92.00 98 LEU A C 1
ATOM 684 O O . LEU A 1 98 ? -14.018 -4.470 17.546 1.00 92.00 98 LEU A O 1
ATOM 688 N N . ALA A 1 99 ? -13.647 -4.886 19.714 1.00 86.56 99 ALA A N 1
ATOM 689 C CA . ALA A 1 99 ? -14.414 -3.745 20.207 1.00 86.56 99 ALA A CA 1
ATOM 690 C C . ALA A 1 99 ? -13.583 -2.452 20.097 1.00 86.56 99 ALA A C 1
ATOM 692 O O . ALA A 1 99 ? -13.146 -1.892 21.100 1.00 86.56 99 ALA A O 1
ATOM 693 N N . VAL A 1 100 ? -13.323 -2.010 18.864 1.00 84.31 100 VAL A N 1
ATOM 694 C CA . VAL A 1 100 ? -12.607 -0.770 18.544 1.00 84.31 100 VAL A CA 1
ATOM 695 C C . VAL A 1 100 ? -13.550 0.209 17.854 1.00 84.31 100 VAL A C 1
ATOM 697 O O . VAL A 1 100 ? -14.262 -0.143 16.917 1.00 84.31 100 VAL A O 1
ATOM 700 N N . THR A 1 101 ? -13.509 1.465 18.290 1.00 87.56 101 THR A N 1
ATOM 701 C CA . THR A 1 101 ? -14.173 2.567 17.593 1.00 87.56 101 THR A CA 1
ATOM 702 C C . THR A 1 101 ? -13.173 3.230 16.657 1.00 87.56 101 THR A C 1
ATOM 704 O O . THR A 1 101 ? -12.142 3.736 17.106 1.00 87.56 101 THR A O 1
ATOM 707 N N . THR A 1 102 ? -13.472 3.244 15.360 1.00 85.56 102 THR A N 1
ATOM 708 C CA . THR A 1 102 ? -12.684 3.990 14.374 1.00 85.56 102 THR A CA 1
ATOM 709 C C . THR A 1 102 ? -13.156 5.434 14.286 1.00 85.56 102 THR A C 1
ATOM 711 O O . THR A 1 102 ? -14.353 5.707 14.381 1.00 85.56 102 THR A O 1
ATOM 714 N N . GLN A 1 103 ? -12.230 6.349 14.038 1.00 81.00 103 GLN A N 1
ATOM 715 C CA . GLN A 1 103 ? -12.511 7.762 13.818 1.00 81.00 103 GLN A CA 1
ATOM 716 C C . GLN A 1 103 ? -12.016 8.199 12.433 1.00 81.00 103 GLN A C 1
ATOM 718 O O . GLN A 1 103 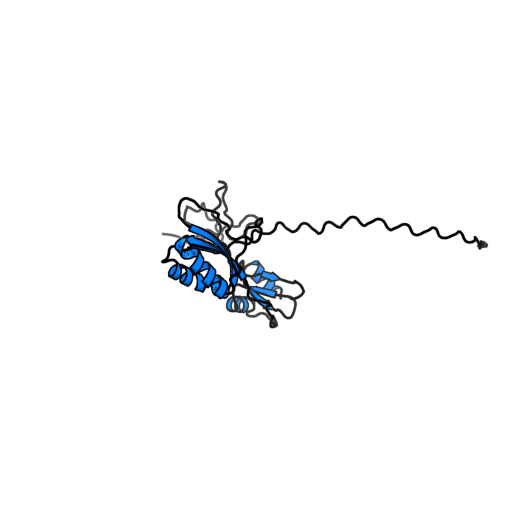? -10.962 7.733 11.986 1.00 81.00 103 GLN A O 1
ATOM 723 N N . PRO A 1 104 ? -12.769 9.065 11.728 1.00 72.69 104 PRO A N 1
ATOM 724 C CA . PRO A 1 104 ? -12.346 9.568 10.431 1.00 72.69 104 PRO A CA 1
ATOM 725 C C . PRO A 1 104 ? -11.069 10.394 10.596 1.00 72.69 104 PRO A C 1
ATOM 727 O O . PRO A 1 104 ? -11.011 11.312 11.412 1.00 72.69 104 PRO A O 1
ATOM 730 N N . LEU A 1 105 ? -10.050 10.076 9.801 1.00 67.50 105 LEU A N 1
ATOM 731 C CA . LEU A 1 105 ? -8.838 10.879 9.711 1.00 67.50 105 LEU A CA 1
ATOM 732 C C . LEU A 1 105 ? -8.959 11.827 8.525 1.00 67.50 105 LEU A C 1
ATOM 734 O O . LEU A 1 105 ? -9.251 11.407 7.405 1.00 67.50 105 LEU A O 1
ATOM 738 N N . GLN A 1 106 ? -8.696 13.108 8.762 1.00 61.59 106 GLN A N 1
ATOM 739 C CA . GLN A 1 106 ? -8.493 14.054 7.678 1.00 61.59 106 GLN A CA 1
ATOM 740 C C . GLN A 1 106 ? -7.052 13.895 7.187 1.00 61.59 106 GLN A C 1
ATOM 742 O O . GLN A 1 106 ? -6.120 14.438 7.777 1.00 61.59 106 GLN A O 1
ATOM 747 N N . VAL A 1 107 ? -6.857 13.107 6.130 1.00 58.91 107 VAL A N 1
ATOM 748 C CA . VAL A 1 107 ? -5.543 12.979 5.491 1.00 58.91 107 VAL A CA 1
ATOM 749 C C . VAL A 1 107 ? -5.226 14.308 4.802 1.00 58.91 107 VAL A C 1
ATOM 751 O O . VAL A 1 107 ? -5.930 14.731 3.884 1.00 58.91 107 VAL A O 1
ATOM 754 N N . VAL A 1 108 ? -4.204 15.014 5.291 1.00 55.66 108 VAL A N 1
ATOM 755 C CA . VAL A 1 108 ? -3.762 16.283 4.704 1.00 55.66 108 VAL A CA 1
ATOM 756 C C . VAL A 1 108 ? -2.824 15.976 3.539 1.00 55.66 108 VAL A C 1
ATOM 758 O O . VAL A 1 108 ? -1.648 15.685 3.737 1.00 55.66 108 VAL A O 1
ATOM 761 N N . GLY A 1 109 ? -3.360 16.064 2.321 1.00 58.16 109 GLY A N 1
ATOM 762 C CA . GLY A 1 109 ? -2.625 15.818 1.079 1.00 58.16 109 GLY A CA 1
ATOM 763 C C . GLY A 1 109 ? -2.657 14.358 0.621 1.00 58.16 109 GLY A C 1
ATOM 764 O O . GLY A 1 109 ? -2.958 13.450 1.388 1.00 58.16 109 GLY A O 1
ATOM 765 N N . ASP A 1 110 ? -2.360 14.136 -0.657 1.00 63.78 110 ASP A N 1
ATOM 766 C CA . ASP A 1 110 ? -2.209 12.787 -1.206 1.00 63.78 110 ASP A CA 1
ATOM 767 C C . ASP A 1 110 ? -0.833 12.229 -0.811 1.00 63.78 110 ASP A C 1
ATOM 769 O O . ASP A 1 110 ? 0.161 12.959 -0.901 1.00 63.78 110 ASP A O 1
ATOM 773 N N . ALA A 1 111 ? -0.759 10.949 -0.420 1.00 69.31 111 ALA A N 1
ATOM 774 C CA . ALA A 1 111 ? 0.518 10.244 -0.295 1.00 69.31 111 ALA A CA 1
ATOM 775 C C . ALA A 1 111 ? 1.284 10.376 -1.619 1.00 69.31 111 ALA A C 1
ATOM 777 O O . ALA A 1 111 ? 0.680 10.264 -2.690 1.00 69.31 111 ALA A O 1
ATOM 778 N N . ARG A 1 112 ? 2.576 10.714 -1.551 1.00 77.19 112 ARG A N 1
ATOM 779 C CA . ARG A 1 112 ? 3.406 10.916 -2.740 1.00 77.19 112 ARG A CA 1
ATOM 780 C C . ARG A 1 112 ? 4.647 10.051 -2.666 1.00 77.19 112 ARG A C 1
ATOM 782 O O . ARG A 1 112 ? 5.353 10.066 -1.661 1.00 77.19 112 ARG A O 1
ATOM 789 N N . THR A 1 113 ? 4.965 9.413 -3.777 1.00 76.62 113 THR A N 1
ATOM 790 C CA . THR A 1 113 ? 6.132 8.554 -3.919 1.00 76.62 113 THR A CA 1
ATOM 791 C C . THR A 1 113 ? 7.134 9.203 -4.858 1.00 76.62 113 THR A C 1
ATOM 793 O O . THR A 1 113 ? 6.780 9.725 -5.920 1.00 76.62 113 THR A O 1
ATOM 796 N N . VAL A 1 114 ? 8.405 9.162 -4.466 1.00 80.00 114 VAL A N 1
ATOM 797 C CA . VAL A 1 114 ? 9.517 9.567 -5.326 1.00 80.00 114 VAL A CA 1
ATOM 798 C C . VAL A 1 114 ? 9.827 8.419 -6.285 1.00 80.00 114 VAL A C 1
ATOM 800 O O . VAL A 1 114 ? 9.979 7.274 -5.869 1.00 80.00 114 VAL A O 1
ATOM 803 N N . LEU A 1 115 ? 9.931 8.708 -7.574 1.00 83.38 115 LEU A N 1
ATOM 804 C CA . LEU A 1 115 ? 10.209 7.763 -8.647 1.00 83.38 115 LEU A CA 1
ATOM 805 C C . LEU A 1 115 ? 11.484 8.155 -9.380 1.00 83.38 115 LEU A C 1
ATOM 807 O O . LEU A 1 115 ? 11.759 9.338 -9.571 1.00 83.38 115 LEU A O 1
ATOM 811 N N . ARG A 1 116 ? 12.203 7.145 -9.866 1.00 82.94 116 ARG A N 1
ATOM 812 C CA . ARG A 1 116 ? 13.261 7.271 -10.865 1.00 82.94 116 ARG A CA 1
ATOM 813 C C . ARG A 1 116 ? 12.728 6.779 -12.202 1.00 82.94 116 ARG A C 1
ATOM 815 O O . ARG A 1 116 ? 12.224 5.660 -12.290 1.00 82.94 116 ARG A O 1
ATOM 822 N N . ILE A 1 117 ? 12.829 7.610 -13.228 1.00 85.88 117 ILE A N 1
ATOM 823 C CA . ILE A 1 117 ? 12.266 7.358 -14.552 1.00 85.88 117 ILE A CA 1
ATOM 824 C C . ILE A 1 117 ? 13.395 7.459 -15.572 1.00 85.88 117 ILE A C 1
ATOM 826 O O . ILE A 1 117 ? 14.016 8.509 -15.690 1.00 85.88 117 ILE A O 1
ATOM 830 N N . LEU A 1 118 ? 13.662 6.378 -16.299 1.00 84.81 118 LEU A N 1
ATOM 831 C CA . LEU A 1 118 ? 14.575 6.373 -17.437 1.00 84.81 118 LEU A CA 1
ATOM 832 C C . LEU A 1 118 ? 13.774 6.670 -18.705 1.00 84.81 118 LEU A C 1
ATOM 834 O O . LEU A 1 118 ? 12.834 5.940 -19.031 1.00 84.81 118 LEU A O 1
ATOM 838 N N . VAL A 1 119 ? 14.138 7.738 -19.408 1.00 86.62 119 VAL A N 1
ATOM 839 C CA . VAL A 1 119 ? 13.432 8.227 -20.595 1.00 86.62 119 VAL A CA 1
ATOM 840 C C . VAL A 1 119 ? 14.442 8.502 -21.706 1.00 86.62 119 VAL A C 1
ATOM 842 O O . VAL A 1 119 ? 15.357 9.286 -21.478 1.00 86.62 119 VAL A O 1
ATOM 845 N N . PRO A 1 120 ? 14.286 7.940 -22.917 1.00 83.75 120 PRO A N 1
ATOM 846 C CA . PRO A 1 120 ? 15.134 8.316 -24.047 1.00 83.75 120 PRO A CA 1
ATOM 847 C C . PRO A 1 120 ? 15.074 9.815 -24.343 1.00 83.75 120 PRO A C 1
ATOM 849 O O . PRO A 1 120 ? 14.002 10.418 -24.231 1.00 83.75 120 PRO A O 1
ATOM 852 N N . ASP A 1 121 ? 16.185 10.401 -24.794 1.00 82.44 121 ASP A N 1
ATOM 853 C CA . ASP A 1 121 ? 16.320 11.858 -24.979 1.00 82.44 121 ASP A CA 1
ATOM 854 C C . ASP A 1 121 ? 15.187 12.472 -25.818 1.00 82.44 121 ASP A C 1
ATOM 856 O O . ASP A 1 121 ? 14.644 13.530 -25.490 1.00 82.44 121 ASP A O 1
ATOM 860 N N . VAL A 1 122 ? 14.768 11.764 -26.872 1.00 84.88 122 VAL A N 1
ATOM 861 C CA . VAL A 1 122 ? 13.699 12.191 -27.790 1.00 84.88 122 VAL A CA 1
ATOM 862 C C . VAL A 1 122 ? 12.337 12.369 -27.101 1.00 84.88 122 VAL A C 1
ATOM 864 O O . VAL A 1 122 ? 11.512 13.154 -27.567 1.00 84.88 122 VAL A O 1
ATOM 867 N N . TYR A 1 123 ? 12.099 11.692 -25.973 1.00 87.38 123 TYR A N 1
ATOM 868 C CA . TYR A 1 123 ? 10.821 11.713 -25.255 1.00 87.38 123 TYR A CA 1
ATOM 869 C C . TYR A 1 123 ? 10.843 12.540 -23.963 1.00 87.38 123 TYR A C 1
ATOM 871 O O . TYR A 1 123 ? 9.778 12.771 -23.386 1.00 87.38 123 TYR A O 1
ATOM 879 N N . VAL A 1 124 ? 12.007 13.038 -23.521 1.00 87.12 124 VAL A N 1
ATOM 880 C CA . VAL A 1 124 ? 12.169 13.751 -22.236 1.00 87.12 124 VAL A CA 1
ATOM 881 C C . VAL A 1 124 ? 11.174 14.901 -22.088 1.00 87.12 124 VAL A C 1
ATOM 883 O O . VAL A 1 124 ? 10.469 14.987 -21.085 1.00 87.12 124 VAL A O 1
ATOM 886 N N . ARG A 1 125 ? 11.045 15.768 -23.100 1.00 89.50 125 ARG A N 1
ATOM 887 C CA . ARG A 1 125 ? 10.150 16.938 -23.022 1.00 89.50 125 ARG A CA 1
ATOM 888 C C . ARG A 1 125 ? 8.678 16.548 -22.908 1.00 89.50 125 ARG A C 1
ATOM 890 O O . ARG A 1 125 ? 7.947 17.169 -22.140 1.00 89.50 125 ARG A O 1
ATOM 897 N N . THR A 1 126 ? 8.257 15.528 -23.651 1.00 90.62 126 THR A N 1
ATOM 898 C CA . THR A 1 126 ? 6.880 15.020 -23.622 1.00 90.62 126 THR A CA 1
ATOM 899 C C . THR A 1 126 ? 6.560 14.427 -22.255 1.00 90.62 126 THR A C 1
ATOM 901 O O . THR A 1 126 ? 5.537 14.761 -21.662 1.00 90.62 126 THR A O 1
ATOM 904 N N . VAL A 1 127 ? 7.472 13.612 -21.718 1.00 88.94 127 VAL A N 1
ATOM 905 C CA . VAL A 1 127 ? 7.320 12.968 -20.410 1.00 88.94 127 VAL A CA 1
ATOM 906 C C . VAL A 1 127 ? 7.305 13.991 -19.271 1.00 88.94 127 VAL A C 1
ATOM 908 O O . VAL A 1 127 ? 6.405 13.951 -18.437 1.00 88.94 127 VAL A O 1
ATOM 911 N N . VAL A 1 128 ? 8.234 14.952 -19.256 1.00 88.81 128 VAL A N 1
ATOM 912 C CA . VAL A 1 128 ? 8.272 16.024 -18.241 1.00 88.81 128 VAL A CA 1
ATOM 913 C C . VAL A 1 128 ? 7.001 16.878 -18.277 1.00 88.81 128 VAL A C 1
ATOM 915 O O . VAL A 1 128 ? 6.470 17.235 -17.223 1.00 88.81 128 VAL A O 1
ATOM 918 N N . SER A 1 129 ? 6.497 17.194 -19.474 1.00 88.38 129 SER A N 1
ATOM 919 C CA . SER A 1 129 ? 5.267 17.975 -19.635 1.00 88.38 129 SER A CA 1
ATOM 920 C C . SER A 1 129 ? 4.040 17.229 -19.107 1.00 88.38 129 SER A C 1
ATOM 922 O O . SER A 1 129 ? 3.225 17.836 -18.413 1.00 88.38 129 SER A O 1
ATOM 924 N N . ASP A 1 130 ? 3.906 15.933 -19.404 1.00 89.81 130 ASP A N 1
ATOM 925 C CA . ASP A 1 130 ? 2.790 15.114 -18.910 1.00 89.81 130 ASP A CA 1
ATOM 926 C C . ASP A 1 130 ? 2.844 14.956 -17.381 1.00 89.81 130 ASP A C 1
ATOM 928 O O . ASP A 1 130 ? 1.860 15.224 -16.690 1.00 89.81 130 ASP A O 1
ATOM 932 N N . LEU A 1 131 ? 4.023 14.636 -16.834 1.00 87.75 131 LEU A N 1
ATOM 933 C CA . LEU A 1 131 ? 4.248 14.513 -15.390 1.00 87.75 131 LEU A CA 1
ATOM 934 C C . LEU A 1 131 ? 3.904 15.793 -14.630 1.00 87.75 131 LEU A C 1
ATOM 936 O O . LEU A 1 131 ? 3.244 15.733 -13.594 1.00 87.75 131 LEU A O 1
ATOM 940 N N . SER A 1 132 ? 4.296 16.951 -15.163 1.00 86.00 132 SER A N 1
ATOM 941 C CA . SER A 1 132 ? 3.971 18.246 -14.556 1.00 86.00 132 SER A CA 1
ATOM 942 C C . SER A 1 132 ? 2.455 18.494 -14.531 1.00 86.00 132 SER A C 1
ATOM 944 O O . SER A 1 132 ? 1.927 18.998 -13.540 1.00 86.00 132 SER A O 1
ATOM 946 N N . GLY A 1 133 ? 1.729 18.081 -15.579 1.00 84.44 133 GLY A N 1
ATOM 947 C CA . GLY A 1 133 ? 0.262 18.148 -15.628 1.00 84.44 133 GLY A CA 1
ATOM 948 C C . GLY A 1 133 ? -0.429 17.236 -14.605 1.00 84.44 133 GLY A C 1
ATOM 949 O O . GLY A 1 133 ? -1.507 17.565 -14.114 1.00 84.44 133 GLY A O 1
ATOM 950 N N . ARG A 1 134 ? 0.222 16.132 -14.216 1.00 82.31 134 ARG A N 1
ATOM 951 C CA . ARG A 1 134 ? -0.251 15.152 -13.217 1.00 82.31 134 ARG A CA 1
ATOM 952 C C . ARG A 1 134 ? 0.156 15.483 -11.781 1.00 82.31 134 ARG A C 1
ATOM 954 O O . ARG A 1 134 ? 0.191 14.610 -10.918 1.00 82.31 134 ARG A O 1
ATOM 961 N N . GLN A 1 135 ? 0.470 16.751 -11.511 1.00 80.62 135 GLN A N 1
ATOM 962 C CA . GLN A 1 135 ? 0.976 17.215 -10.215 1.00 80.62 135 GLN A CA 1
ATOM 963 C C . GLN A 1 135 ? 2.305 16.546 -9.807 1.00 80.62 135 GLN A C 1
ATOM 965 O O . GLN A 1 135 ? 2.634 16.492 -8.618 1.00 80.62 135 GLN A O 1
ATOM 970 N N . GLY A 1 136 ? 3.058 16.014 -10.771 1.00 82.62 136 GLY A N 1
ATOM 971 C CA . GLY A 1 136 ? 4.398 15.496 -10.555 1.00 82.62 136 GLY A CA 1
ATOM 972 C C . GLY A 1 136 ? 5.378 16.641 -10.319 1.00 82.62 136 GLY A C 1
ATOM 973 O O . GLY A 1 136 ? 5.442 17.582 -11.107 1.00 82.62 136 GLY A O 1
ATOM 974 N N . THR A 1 137 ? 6.163 16.554 -9.249 1.00 83.38 137 THR A N 1
ATOM 975 C CA . THR A 1 137 ? 7.215 17.533 -8.951 1.00 83.38 137 THR A CA 1
ATOM 976 C C . THR A 1 137 ? 8.566 16.935 -9.304 1.00 83.38 137 THR A C 1
ATOM 978 O O . THR A 1 137 ? 8.937 15.907 -8.742 1.00 83.38 137 THR A O 1
ATOM 981 N N . LEU A 1 138 ? 9.310 17.568 -10.213 1.00 85.06 138 LEU A N 1
ATOM 982 C CA . LEU A 1 138 ? 10.692 17.181 -10.501 1.00 85.06 138 LEU A CA 1
ATOM 983 C C . LEU A 1 138 ? 11.542 17.399 -9.242 1.00 85.06 138 LEU A C 1
ATOM 985 O O . LEU A 1 138 ? 11.571 18.501 -8.695 1.00 85.06 138 LEU A O 1
ATOM 989 N N . VAL A 1 139 ? 12.227 16.354 -8.790 1.00 79.69 139 VAL A N 1
ATOM 990 C CA . VAL A 1 139 ? 13.174 16.430 -7.678 1.00 79.69 139 VAL A CA 1
ATOM 991 C C . VAL A 1 139 ? 14.556 16.674 -8.277 1.00 79.69 139 VAL A C 1
ATOM 993 O O . VAL A 1 139 ? 15.085 15.786 -8.955 1.00 79.69 139 VAL A O 1
ATOM 996 N N . PRO A 1 140 ? 15.151 17.861 -8.077 1.00 64.69 140 PRO A N 1
ATOM 997 C CA . PRO A 1 140 ? 16.517 18.090 -8.506 1.00 64.69 140 PRO A CA 1
ATOM 998 C C . PRO A 1 140 ? 17.462 17.194 -7.688 1.00 64.69 140 PRO A C 1
ATOM 1000 O O . PRO A 1 140 ? 17.213 16.956 -6.502 1.00 64.69 140 PRO A O 1
ATOM 1003 N N . PRO A 1 141 ? 18.546 16.682 -8.287 1.00 58.84 141 PRO A N 1
ATOM 1004 C CA . PRO A 1 141 ? 19.580 15.976 -7.552 1.00 58.84 141 PRO A CA 1
ATOM 1005 C C . PRO A 1 141 ? 20.173 16.926 -6.510 1.00 58.84 141 PRO A C 1
ATOM 1007 O O . PRO A 1 141 ? 20.410 18.107 -6.775 1.00 58.84 141 PRO A O 1
ATOM 1010 N N . SER A 1 142 ? 20.398 16.410 -5.305 1.00 47.66 142 SER A N 1
ATOM 1011 C CA . SER A 1 142 ? 21.004 17.164 -4.211 1.00 47.66 142 SER A CA 1
ATOM 1012 C C . SER A 1 142 ? 22.356 17.737 -4.655 1.00 47.66 142 SER A C 1
ATOM 1014 O O . SER A 1 142 ? 23.289 16.975 -4.892 1.00 47.66 142 SER A O 1
ATOM 1016 N N . GLY A 1 143 ? 22.462 19.067 -4.756 1.00 48.81 143 GLY A N 1
ATOM 1017 C CA . GLY A 1 143 ? 23.711 19.759 -5.103 1.00 48.81 143 GLY A CA 1
ATOM 1018 C C . GLY A 1 143 ? 23.728 20.545 -6.419 1.00 48.81 143 GLY A C 1
ATOM 1019 O O . GLY A 1 143 ? 24.782 21.075 -6.752 1.00 48.81 143 GLY A O 1
ATOM 1020 N N . GLN A 1 144 ? 22.608 20.681 -7.136 1.00 45.97 144 GLN A N 1
ATOM 1021 C CA . GLN A 1 144 ? 22.499 21.619 -8.263 1.00 45.97 144 GLN A CA 1
ATOM 1022 C C . GLN A 1 144 ? 21.423 22.678 -8.014 1.00 45.97 144 GLN A C 1
ATOM 1024 O O . GLN A 1 144 ? 20.289 22.384 -7.638 1.00 45.97 144 GLN A O 1
ATOM 1029 N N . ASP A 1 145 ? 21.830 23.930 -8.196 1.00 34.28 145 ASP A N 1
ATOM 1030 C CA . ASP A 1 145 ? 20.986 25.108 -8.263 1.00 34.28 145 ASP A CA 1
ATOM 1031 C C . ASP A 1 145 ? 20.066 25.060 -9.492 1.00 34.28 145 ASP A C 1
ATOM 1033 O O . ASP A 1 145 ? 20.24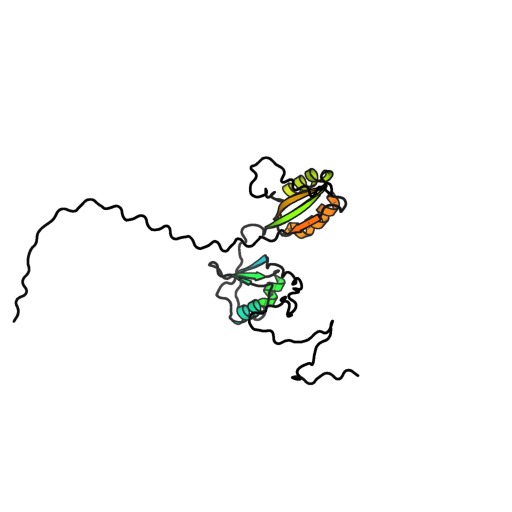6 24.270 -10.417 1.00 34.28 145 ASP A O 1
ATOM 1037 N N . ASN A 1 146 ? 19.010 25.876 -9.454 1.00 38.09 146 ASN A N 1
ATOM 1038 C CA . ASN A 1 146 ? 17.923 25.921 -10.432 1.00 38.09 146 ASN A CA 1
ATOM 1039 C C . ASN A 1 146 ? 18.402 26.371 -11.829 1.00 38.09 146 ASN A C 1
ATOM 1041 O O . ASN A 1 146 ? 18.122 27.482 -12.271 1.00 38.09 146 ASN A O 1
ATOM 1045 N N . ALA A 1 147 ? 19.091 25.488 -12.541 1.00 38.69 147 ALA A N 1
ATOM 1046 C CA . ALA A 1 147 ? 19.346 25.530 -13.970 1.00 38.69 147 ALA A CA 1
ATOM 1047 C C . ALA A 1 147 ? 19.354 24.072 -14.449 1.00 38.69 147 ALA A C 1
ATOM 1049 O O . ALA A 1 147 ? 20.240 23.293 -14.119 1.00 38.69 147 ALA A O 1
ATOM 1050 N N . GLY A 1 148 ? 18.271 23.694 -15.129 1.00 39.75 148 GLY A N 1
ATOM 1051 C CA . GLY A 1 148 ? 17.869 22.316 -15.392 1.00 39.75 148 GLY A CA 1
ATOM 1052 C C . GLY A 1 148 ? 18.936 21.358 -15.932 1.00 39.75 148 GLY A C 1
ATOM 1053 O O . GLY A 1 148 ? 19.851 21.754 -16.650 1.00 39.75 148 GLY A O 1
ATOM 1054 N N . HIS A 1 149 ? 18.630 20.078 -15.696 1.00 42.94 149 HIS A N 1
ATOM 1055 C CA . HIS A 1 149 ? 19.224 18.832 -16.201 1.00 42.94 149 HIS A CA 1
ATOM 1056 C C . HIS A 1 149 ? 20.175 18.125 -15.230 1.00 42.94 149 HIS A C 1
ATOM 1058 O O . HIS A 1 149 ? 21.390 18.300 -15.236 1.00 42.94 149 HIS A O 1
ATOM 1064 N N . ALA A 1 150 ? 19.583 17.227 -14.443 1.00 40.97 150 ALA A N 1
ATOM 1065 C CA . ALA A 1 150 ? 20.276 16.130 -13.784 1.00 40.97 150 ALA A CA 1
ATOM 1066 C C . ALA A 1 150 ? 20.653 15.066 -14.825 1.00 40.97 150 ALA A C 1
ATOM 1068 O O . ALA A 1 150 ? 19.984 14.047 -14.962 1.00 40.97 150 ALA A O 1
ATOM 1069 N N . LEU A 1 151 ? 21.680 15.344 -15.620 1.00 50.16 151 LEU A N 1
ATOM 1070 C CA . LEU A 1 151 ? 22.209 14.413 -16.609 1.00 50.16 151 LEU A CA 1
ATOM 1071 C C . LEU A 1 151 ? 23.213 13.476 -15.935 1.00 50.16 151 LEU A C 1
ATOM 1073 O O . LEU A 1 151 ? 24.413 13.727 -15.931 1.00 50.16 151 LEU A O 1
ATOM 1077 N N . GLY A 1 152 ? 22.710 12.392 -15.349 1.00 47.09 152 GLY A N 1
ATOM 1078 C CA . GLY A 1 152 ? 23.462 11.144 -15.368 1.00 47.09 152 GLY A CA 1
ATOM 1079 C C . GLY A 1 152 ? 23.202 10.497 -16.721 1.00 47.09 152 GLY A C 1
ATOM 1080 O O . GLY A 1 152 ? 22.120 9.947 -16.924 1.00 47.09 152 GLY A O 1
ATOM 1081 N N . THR A 1 153 ? 24.136 10.632 -17.657 1.00 45.91 153 THR A N 1
ATOM 1082 C CA . THR A 1 153 ? 24.160 9.811 -18.865 1.00 45.91 153 THR A CA 1
ATOM 1083 C C . THR A 1 153 ? 24.695 8.442 -18.456 1.00 45.91 153 THR A C 1
ATOM 1085 O O . THR A 1 153 ? 25.873 8.296 -18.143 1.00 45.91 153 THR A O 1
ATOM 1088 N N . ASP A 1 154 ? 23.843 7.417 -18.425 1.00 46.38 154 ASP A N 1
ATOM 1089 C CA . ASP A 1 154 ? 24.355 6.073 -18.701 1.00 46.38 154 ASP A CA 1
ATOM 1090 C C . ASP A 1 154 ? 24.665 6.081 -20.208 1.00 46.38 154 ASP A C 1
ATOM 1092 O O . ASP A 1 154 ? 23.789 5.838 -21.041 1.00 46.38 154 ASP A O 1
ATOM 1096 N N . ASP A 1 155 ? 25.891 6.492 -20.553 1.00 46.31 155 ASP A N 1
ATOM 1097 C CA . ASP A 1 155 ? 26.364 6.837 -21.909 1.00 46.31 155 ASP A CA 1
ATOM 1098 C C . ASP A 1 155 ? 26.329 5.682 -22.935 1.00 46.31 155 ASP A C 1
ATOM 1100 O O . ASP A 1 155 ? 26.742 5.850 -24.079 1.00 46.31 155 ASP A O 1
ATOM 1104 N N . ASP A 1 156 ? 25.761 4.528 -22.583 1.00 50.81 156 ASP A N 1
ATOM 1105 C CA . ASP A 1 156 ? 25.596 3.391 -23.490 1.00 50.81 156 ASP A CA 1
ATOM 1106 C C . ASP A 1 156 ? 24.166 3.253 -24.065 1.00 50.81 156 ASP A C 1
ATOM 1108 O O . ASP A 1 156 ? 23.964 2.503 -25.022 1.00 50.81 156 ASP A O 1
ATOM 1112 N N . VAL A 1 157 ? 23.156 3.979 -23.544 1.00 52.53 157 VAL A N 1
ATOM 1113 C CA . VAL A 1 157 ? 21.740 3.839 -23.970 1.00 52.53 157 VAL A CA 1
ATOM 1114 C C . VAL A 1 157 ? 20.996 5.189 -24.017 1.00 52.53 157 VAL A C 1
ATOM 1116 O O . VAL A 1 157 ? 20.003 5.358 -23.328 1.00 52.53 157 VAL A O 1
ATOM 1119 N N . GLY A 1 158 ? 21.462 6.159 -24.817 1.00 61.72 158 GLY A N 1
ATOM 1120 C CA . GLY A 1 158 ? 20.758 7.398 -25.247 1.00 61.72 158 GLY A CA 1
ATOM 1121 C C . GLY A 1 158 ? 19.489 7.852 -24.488 1.00 61.72 158 GLY A C 1
ATOM 1122 O O . GLY A 1 158 ? 18.420 8.008 -25.092 1.00 61.72 158 GLY A O 1
ATOM 1123 N N . GLY A 1 159 ? 19.582 8.056 -23.174 1.00 71.19 159 GLY A N 1
ATOM 1124 C CA . GLY A 1 159 ? 18.436 8.312 -22.312 1.00 71.19 159 GLY A CA 1
ATOM 1125 C C . GLY A 1 159 ? 18.823 8.948 -20.986 1.00 71.19 159 GLY A C 1
ATOM 1126 O O . GLY A 1 159 ? 19.953 8.832 -20.521 1.00 71.19 159 GLY A O 1
ATOM 1127 N N . GLN A 1 160 ? 17.861 9.643 -20.382 1.00 78.00 160 GLN A N 1
ATOM 1128 C CA . GLN A 1 160 ? 18.033 10.411 -19.155 1.00 78.00 160 GLN A CA 1
ATOM 1129 C C . GLN A 1 160 ? 17.283 9.790 -17.999 1.00 78.00 160 GLN A C 1
ATOM 1131 O O . GLN A 1 160 ? 16.141 9.341 -18.128 1.00 78.00 160 GLN A O 1
ATOM 1136 N N . VAL A 1 161 ? 17.920 9.847 -16.839 1.00 80.44 161 VAL A N 1
ATOM 1137 C CA . VAL A 1 161 ? 17.329 9.448 -15.573 1.00 80.44 161 VAL A CA 1
ATOM 1138 C C . VAL A 1 161 ? 16.745 10.681 -14.887 1.00 80.44 161 VAL A C 1
ATOM 1140 O O . VAL A 1 161 ? 17.467 11.570 -14.446 1.00 80.44 161 VAL A O 1
ATOM 1143 N N . LEU A 1 162 ? 15.421 10.729 -14.776 1.00 84.44 162 LEU A N 1
ATOM 1144 C CA . LEU A 1 162 ? 14.673 11.806 -14.136 1.00 84.44 162 LEU A CA 1
ATOM 1145 C C . LEU A 1 162 ? 14.122 11.344 -12.789 1.00 84.44 162 LEU A C 1
ATOM 1147 O O . LEU A 1 162 ? 13.630 10.222 -12.665 1.00 84.44 162 LEU A O 1
ATOM 1151 N N . THR A 1 163 ? 14.142 12.228 -11.794 1.00 84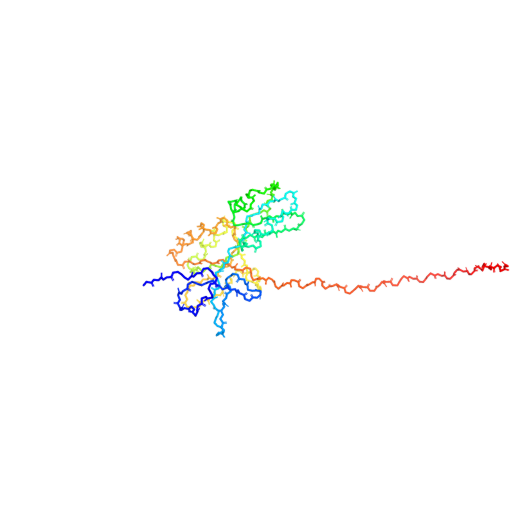.56 163 THR A N 1
ATOM 1152 C CA . THR A 1 163 ? 13.542 11.956 -10.484 1.00 84.56 163 THR A CA 1
ATOM 1153 C C . THR A 1 163 ? 12.290 12.801 -10.295 1.00 84.56 163 THR A C 1
ATOM 1155 O O . THR A 1 163 ? 12.360 14.022 -10.381 1.00 84.56 163 THR A O 1
ATOM 1158 N N . PHE A 1 164 ? 11.145 12.176 -10.024 1.00 86.75 164 PHE A N 1
ATOM 1159 C CA . PHE A 1 164 ? 9.865 12.868 -9.845 1.00 86.75 164 PHE A CA 1
ATOM 1160 C C . PHE A 1 164 ? 9.119 12.379 -8.611 1.00 86.75 164 PHE A C 1
ATOM 1162 O O . PHE A 1 164 ? 9.102 11.190 -8.330 1.00 86.75 164 PHE A O 1
ATOM 1169 N N . THR A 1 165 ? 8.420 13.277 -7.930 1.00 83.31 165 THR A N 1
ATOM 1170 C CA . THR A 1 165 ? 7.475 12.948 -6.860 1.00 83.31 165 THR A CA 1
ATOM 1171 C C . THR A 1 165 ? 6.054 13.004 -7.402 1.00 83.31 165 THR A C 1
ATOM 1173 O O . THR A 1 165 ? 5.604 14.077 -7.806 1.00 83.31 165 THR A O 1
ATOM 1176 N N . LEU A 1 166 ? 5.334 11.880 -7.388 1.00 84.00 166 LEU A N 1
ATOM 1177 C CA . LEU A 1 166 ? 3.946 11.778 -7.857 1.00 84.00 166 LEU A CA 1
ATOM 1178 C C . LEU A 1 166 ? 3.003 11.340 -6.734 1.00 84.00 166 LEU A C 1
ATOM 1180 O O . LEU A 1 166 ? 3.434 10.589 -5.864 1.00 84.00 166 LEU A O 1
ATOM 1184 N N . PRO A 1 167 ? 1.717 11.741 -6.767 1.00 80.19 167 PRO A N 1
ATOM 1185 C CA . PRO A 1 167 ? 0.688 11.130 -5.931 1.00 80.19 167 PRO A CA 1
ATOM 1186 C C . PRO A 1 167 ? 0.597 9.614 -6.152 1.00 80.19 167 PRO A C 1
ATOM 1188 O O . PRO A 1 167 ? 0.631 9.151 -7.292 1.00 80.19 167 PRO A O 1
ATOM 1191 N N . ASP A 1 168 ? 0.378 8.849 -5.087 1.00 76.19 168 ASP A N 1
ATOM 1192 C CA . ASP A 1 168 ? 0.396 7.382 -5.127 1.00 76.19 168 ASP A CA 1
ATOM 1193 C C . ASP A 1 168 ? -0.674 6.797 -6.059 1.00 76.19 168 ASP A C 1
ATOM 1195 O O . ASP A 1 168 ? -0.441 5.818 -6.768 1.00 76.19 168 ASP A O 1
ATOM 1199 N N . ARG A 1 169 ? -1.826 7.474 -6.161 1.00 77.88 169 ARG A N 1
ATOM 1200 C CA . ARG A 1 169 ? -2.903 7.128 -7.105 1.00 77.88 169 ARG A CA 1
ATOM 1201 C C . ARG A 1 169 ? -2.470 7.151 -8.577 1.00 77.88 169 ARG A C 1
ATOM 1203 O O . ARG A 1 169 ? -3.072 6.462 -9.396 1.00 77.88 169 ARG A O 1
ATOM 1210 N N . GLU A 1 170 ? -1.451 7.938 -8.921 1.00 81.88 170 GLU A N 1
ATOM 1211 C CA . GLU A 1 170 ? -0.943 8.038 -10.292 1.00 81.88 170 GLU A CA 1
ATOM 1212 C C . GLU A 1 170 ? 0.066 6.925 -10.611 1.00 81.88 170 GLU A C 1
ATOM 1214 O O . GLU A 1 170 ? 0.298 6.659 -11.783 1.00 81.88 170 GLU A O 1
ATOM 1219 N N . LEU A 1 171 ? 0.641 6.230 -9.620 1.00 79.06 171 LEU A N 1
ATOM 1220 C CA . LEU A 1 171 ? 1.775 5.316 -9.835 1.00 79.06 171 LEU A CA 1
ATOM 1221 C C . LEU A 1 171 ? 1.447 4.133 -10.747 1.00 79.06 171 LEU A C 1
ATOM 1223 O O . LEU A 1 171 ? 2.210 3.823 -11.662 1.00 79.06 171 LEU A O 1
ATOM 1227 N N . LEU A 1 172 ? 0.307 3.478 -10.513 1.00 75.69 172 LEU A N 1
ATOM 1228 C CA . LEU A 1 172 ? -0.108 2.314 -11.302 1.00 75.69 172 LEU A CA 1
ATOM 1229 C C . LEU A 1 172 ? -0.563 2.719 -12.709 1.00 75.69 172 LEU A C 1
ATOM 1231 O O . LEU A 1 172 ? -0.241 2.047 -13.686 1.00 75.69 172 LEU A O 1
ATOM 1235 N N . THR A 1 173 ? -1.280 3.837 -12.825 1.00 82.00 173 THR A N 1
ATOM 1236 C CA . THR A 1 173 ? -1.796 4.333 -14.109 1.00 82.00 173 THR A CA 1
ATOM 1237 C C . THR A 1 173 ? -0.672 4.888 -14.981 1.00 82.00 173 THR A C 1
ATOM 1239 O O . THR A 1 173 ? -0.636 4.653 -16.190 1.00 82.00 173 THR A O 1
ATOM 1242 N N . TYR A 1 174 ? 0.277 5.600 -14.374 1.00 84.06 174 TYR A N 1
ATOM 1243 C CA . TYR A 1 174 ? 1.347 6.268 -15.098 1.00 84.06 174 TYR A CA 1
ATOM 1244 C C . TYR A 1 174 ? 2.326 5.286 -15.740 1.00 84.06 174 TYR A C 1
ATOM 1246 O O . TYR A 1 174 ? 2.809 5.556 -16.832 1.00 84.06 174 TYR A O 1
ATOM 1254 N N . ALA A 1 175 ? 2.548 4.116 -15.137 1.00 81.06 175 ALA A N 1
ATOM 1255 C CA . ALA A 1 175 ? 3.316 3.021 -15.732 1.00 81.06 175 ALA A CA 1
ATOM 1256 C C . ALA A 1 175 ? 2.915 2.738 -17.193 1.00 81.06 175 ALA A C 1
ATOM 1258 O O . ALA A 1 175 ? 3.750 2.651 -18.095 1.00 81.06 175 ALA A O 1
ATOM 1259 N N . VAL A 1 176 ? 1.604 2.642 -17.425 1.00 84.38 176 VAL A N 1
ATOM 1260 C CA . VAL A 1 176 ? 1.009 2.344 -18.732 1.00 84.38 176 VAL A CA 1
ATOM 1261 C C . VAL A 1 176 ? 1.093 3.556 -19.662 1.00 84.38 176 VAL A C 1
ATOM 1263 O O . VAL A 1 176 ? 1.405 3.420 -20.849 1.00 84.38 176 VAL A O 1
ATOM 1266 N N . VAL A 1 177 ? 0.851 4.755 -19.127 1.00 88.62 177 VAL A N 1
ATOM 1267 C CA . VAL A 1 177 ? 0.954 6.012 -19.883 1.00 88.62 177 VAL A CA 1
ATOM 1268 C C . VAL A 1 177 ? 2.386 6.234 -20.363 1.00 88.62 177 VAL A C 1
ATOM 1270 O O . VAL A 1 177 ? 2.591 6.502 -21.543 1.00 88.62 177 VAL A O 1
ATOM 1273 N N . LEU A 1 178 ? 3.380 6.048 -19.494 1.00 87.12 178 LEU A N 1
ATOM 1274 C CA . LEU A 1 178 ? 4.796 6.176 -19.822 1.00 87.12 178 LEU A CA 1
ATOM 1275 C C . LEU A 1 178 ? 5.197 5.208 -20.934 1.00 87.12 178 LEU A C 1
ATOM 1277 O O . LEU A 1 178 ? 5.831 5.629 -21.902 1.00 87.12 178 LEU A O 1
ATOM 1281 N N . ALA A 1 179 ? 4.795 3.937 -20.835 1.00 85.56 179 ALA A N 1
ATOM 1282 C CA . ALA A 1 179 ? 5.048 2.954 -21.884 1.00 85.56 179 ALA A CA 1
ATOM 1283 C C . ALA A 1 179 ? 4.426 3.392 -23.221 1.00 85.56 179 ALA A C 1
ATOM 1285 O O . ALA A 1 179 ? 5.054 3.273 -24.265 1.00 85.56 179 ALA A O 1
ATOM 1286 N N . THR A 1 180 ? 3.233 3.982 -23.203 1.00 91.19 180 THR A N 1
ATOM 1287 C CA . THR A 1 180 ? 2.588 4.492 -24.422 1.00 91.19 180 THR A CA 1
ATOM 1288 C C . THR A 1 180 ? 3.335 5.702 -24.998 1.00 91.19 180 THR A C 1
ATOM 1290 O O . THR A 1 180 ? 3.630 5.733 -26.190 1.00 91.19 180 THR A O 1
ATOM 1293 N N . LEU A 1 181 ? 3.701 6.675 -24.156 1.00 89.06 181 LEU A N 1
ATOM 1294 C CA . LEU A 1 181 ? 4.395 7.906 -24.562 1.00 89.06 181 LEU A CA 1
ATOM 1295 C C . LEU A 1 181 ? 5.806 7.659 -25.107 1.00 89.06 181 LEU A C 1
ATOM 1297 O O . LEU A 1 181 ? 6.298 8.431 -25.927 1.00 89.06 181 LEU A O 1
ATOM 1301 N N . THR A 1 182 ? 6.456 6.594 -24.644 1.00 86.25 182 THR A N 1
ATOM 1302 C CA . THR A 1 182 ? 7.840 6.250 -24.998 1.00 86.25 182 THR A CA 1
ATOM 1303 C C . THR A 1 182 ? 7.929 5.044 -25.934 1.00 86.25 182 THR A C 1
ATOM 1305 O O . THR A 1 182 ? 9.016 4.513 -26.146 1.00 86.25 182 THR A O 1
ATOM 1308 N N . HIS A 1 183 ? 6.812 4.569 -26.493 1.00 84.81 183 HIS A N 1
ATOM 1309 C CA . HIS A 1 183 ? 6.771 3.349 -27.314 1.00 84.81 183 HIS A CA 1
ATOM 1310 C C . HIS A 1 183 ? 7.402 2.120 -26.619 1.00 84.81 183 HIS A C 1
ATOM 1312 O O . HIS A 1 183 ? 8.065 1.299 -27.248 1.00 84.81 183 HIS A O 1
ATOM 1318 N N . GLY A 1 184 ? 7.222 2.012 -25.302 1.00 82.25 184 GLY A N 1
ATOM 1319 C CA . GLY A 1 184 ? 7.685 0.910 -24.459 1.00 82.25 184 GLY A CA 1
ATOM 1320 C C . GLY A 1 184 ? 9.149 0.997 -24.031 1.00 82.25 184 GLY A C 1
ATOM 1321 O O . GLY A 1 184 ? 9.637 0.075 -23.388 1.00 82.25 184 GLY A O 1
ATOM 1322 N N . THR A 1 185 ? 9.854 2.077 -24.379 1.00 82.25 185 THR A N 1
ATOM 1323 C CA . THR A 1 185 ? 11.290 2.234 -24.079 1.00 82.25 185 THR A CA 1
ATOM 1324 C C . THR A 1 185 ? 11.567 2.934 -22.748 1.00 82.25 185 THR A C 1
ATOM 1326 O O . THR A 1 185 ? 12.663 2.816 -22.207 1.00 82.25 185 THR A O 1
ATOM 1329 N N . GLY A 1 186 ? 10.585 3.654 -22.205 1.00 79.38 186 GLY A N 1
ATOM 1330 C CA . GLY A 1 186 ? 10.673 4.281 -20.896 1.00 79.38 186 GLY A CA 1
ATOM 1331 C C . GLY A 1 186 ? 10.492 3.265 -19.774 1.00 79.38 186 GLY A C 1
ATOM 1332 O O . GLY A 1 186 ? 9.627 2.392 -19.843 1.00 79.38 186 GLY A O 1
ATOM 1333 N N . SER A 1 187 ? 11.281 3.410 -18.714 1.00 78.19 187 SER A N 1
ATOM 1334 C CA . SER A 1 187 ? 11.183 2.587 -17.508 1.00 78.19 187 SER A CA 1
ATOM 1335 C C . SER A 1 187 ? 10.976 3.473 -16.289 1.00 78.19 187 SER A C 1
ATOM 1337 O O . SER A 1 187 ? 11.508 4.579 -16.219 1.00 78.19 187 SER A O 1
ATOM 1339 N N . PHE A 1 188 ? 10.207 2.995 -15.317 1.00 82.81 188 PHE A N 1
ATOM 1340 C CA . PHE A 1 188 ? 9.962 3.698 -14.063 1.00 82.81 188 PHE A CA 1
ATOM 1341 C C . PHE A 1 188 ? 10.174 2.743 -12.888 1.00 82.81 188 PHE A C 1
ATOM 1343 O O . PHE A 1 188 ? 9.787 1.576 -12.936 1.00 82.81 188 PHE A O 1
ATOM 1350 N N . ALA A 1 189 ? 10.791 3.244 -11.824 1.00 71.88 189 ALA A N 1
ATOM 1351 C CA . ALA A 1 189 ? 11.015 2.504 -10.594 1.00 71.88 189 ALA A CA 1
ATOM 1352 C C . ALA A 1 189 ? 10.822 3.434 -9.390 1.00 71.88 189 ALA A C 1
ATOM 1354 O O . ALA A 1 189 ? 11.406 4.521 -9.367 1.00 71.88 189 ALA A O 1
ATOM 1355 N N . PRO A 1 190 ? 10.058 3.034 -8.362 1.00 70.44 190 PRO A N 1
ATOM 1356 C CA . PRO A 1 190 ? 10.024 3.761 -7.103 1.00 70.44 190 PRO A CA 1
ATOM 1357 C C . PRO A 1 190 ? 11.423 3.911 -6.508 1.00 70.44 190 PRO A C 1
ATOM 1359 O O . PRO A 1 190 ? 12.195 2.949 -6.430 1.00 70.44 190 PRO A O 1
ATOM 1362 N N . LEU A 1 191 ? 11.755 5.130 -6.095 1.00 59.38 191 LEU A N 1
ATOM 1363 C CA . LEU A 1 191 ? 12.922 5.389 -5.274 1.00 59.38 191 LEU A CA 1
ATOM 1364 C C . L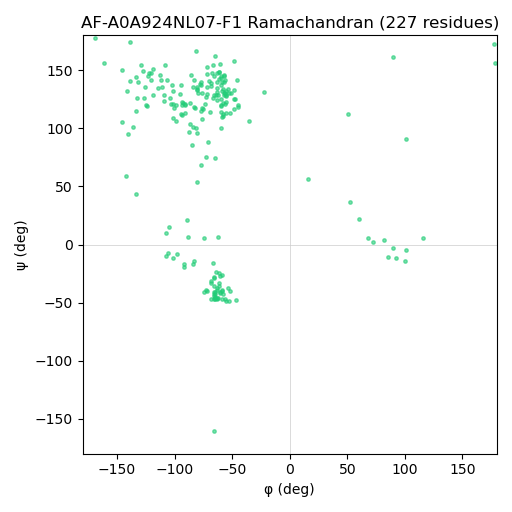EU A 1 191 ? 12.549 5.102 -3.834 1.00 59.38 191 LEU A C 1
ATOM 1366 O O . LEU A 1 191 ? 11.686 5.750 -3.252 1.00 59.38 191 LEU A O 1
ATOM 1370 N N . VAL A 1 192 ? 13.231 4.114 -3.267 1.00 50.38 192 VAL A N 1
ATOM 1371 C CA . VAL A 1 192 ? 13.236 3.900 -1.824 1.00 50.38 192 VAL A CA 1
ATOM 1372 C C . VAL A 1 192 ? 13.697 5.215 -1.183 1.00 50.38 192 VAL A C 1
ATOM 1374 O O . VAL A 1 192 ? 14.754 5.716 -1.587 1.00 50.38 192 VAL A O 1
ATOM 1377 N N . PRO A 1 193 ? 12.970 5.788 -0.208 1.00 38.72 193 PRO A N 1
ATOM 1378 C CA . PRO A 1 193 ? 13.576 6.762 0.679 1.00 38.72 193 PRO A CA 1
ATOM 1379 C C . PRO A 1 193 ? 14.750 6.039 1.333 1.00 38.72 193 PRO A C 1
ATOM 1381 O O . PRO A 1 193 ? 14.544 5.092 2.093 1.00 38.72 193 PRO A O 1
ATOM 1384 N N . VAL A 1 194 ? 15.989 6.416 1.001 1.00 32.62 194 VAL A N 1
ATOM 1385 C CA . VAL A 1 194 ? 17.113 5.989 1.834 1.00 32.62 194 VAL A CA 1
ATOM 1386 C C . VAL A 1 194 ? 16.741 6.472 3.227 1.00 32.62 194 VAL A C 1
ATOM 1388 O O . VAL A 1 194 ? 16.391 7.646 3.380 1.00 32.62 194 VAL A O 1
ATOM 1391 N N . ALA A 1 195 ? 16.672 5.559 4.200 1.00 29.53 195 ALA A N 1
ATOM 1392 C CA . ALA A 1 195 ? 16.426 5.951 5.574 1.00 29.53 195 ALA A CA 1
ATOM 1393 C C . ALA A 1 195 ? 17.393 7.098 5.848 1.00 29.53 195 ALA A C 1
ATOM 1395 O O . ALA A 1 195 ? 18.609 6.920 5.716 1.00 29.53 195 ALA A O 1
ATOM 1396 N N . ALA A 1 196 ? 16.853 8.287 6.133 1.00 29.09 196 ALA A N 1
ATOM 1397 C CA . ALA A 1 196 ? 17.682 9.320 6.713 1.00 29.09 196 ALA A CA 1
ATOM 1398 C C . ALA A 1 196 ? 18.407 8.624 7.873 1.00 29.09 196 ALA A C 1
ATOM 1400 O O . ALA A 1 196 ? 17.748 7.857 8.596 1.00 29.09 196 ALA A O 1
ATOM 1401 N N . PRO A 1 197 ? 19.735 8.795 8.028 1.00 29.33 197 PRO A N 1
ATOM 1402 C CA . PRO A 1 197 ? 20.362 8.359 9.267 1.00 29.33 197 PRO A CA 1
ATOM 1403 C C . PRO A 1 197 ? 19.471 8.859 10.408 1.00 29.33 197 PRO A C 1
ATOM 1405 O O . PRO A 1 197 ? 18.895 9.947 10.246 1.00 29.33 197 PRO A O 1
ATOM 1408 N N . PRO A 1 198 ? 19.273 8.076 11.492 1.00 26.44 198 PRO A N 1
ATOM 1409 C CA . PRO A 1 198 ? 18.521 8.569 12.637 1.00 26.44 198 PRO A CA 1
ATOM 1410 C C . PRO A 1 198 ? 19.050 9.967 12.879 1.00 26.44 198 PRO A C 1
ATOM 1412 O O . PRO A 1 198 ? 20.267 10.139 12.955 1.00 26.44 198 PRO A O 1
ATOM 1415 N N . SER A 1 199 ? 18.166 10.965 12.791 1.00 38.47 199 SER A N 1
ATOM 1416 C CA . SER A 1 199 ? 18.580 12.334 13.025 1.00 38.47 199 SER A CA 1
ATOM 1417 C C . SER A 1 199 ? 19.095 12.288 14.446 1.00 38.47 199 SER A C 1
ATOM 1419 O O . SER A 1 199 ? 18.292 12.178 15.375 1.00 38.47 199 SER A O 1
ATOM 1421 N N . ASP A 1 200 ? 20.421 12.213 14.586 1.00 28.64 200 ASP A N 1
ATOM 1422 C CA . ASP A 1 200 ? 21.059 12.154 15.878 1.00 28.64 200 ASP A CA 1
ATOM 1423 C C . ASP A 1 200 ? 20.464 13.316 16.638 1.00 28.64 200 ASP A C 1
ATOM 1425 O O . ASP A 1 200 ? 20.293 14.416 16.091 1.00 28.64 200 ASP A O 1
ATOM 1429 N N . ALA A 1 201 ? 20.025 12.967 17.842 1.00 31.05 201 ALA A N 1
ATOM 1430 C CA . ALA A 1 201 ? 19.455 13.838 18.834 1.00 31.05 201 ALA A CA 1
ATOM 143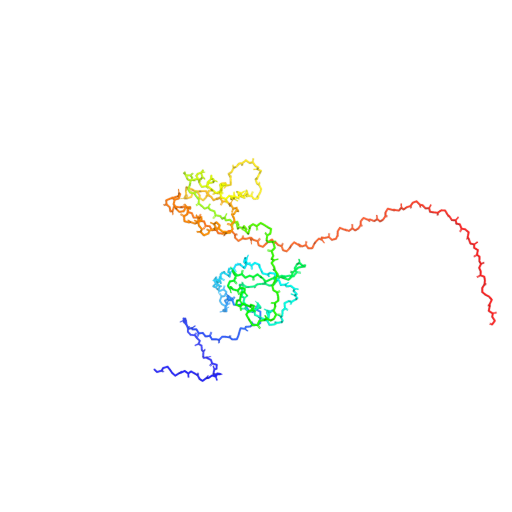1 C C . ALA A 1 201 ? 19.897 15.276 18.600 1.00 31.05 201 ALA A C 1
ATOM 1433 O O . ALA A 1 201 ? 21.096 15.529 18.447 1.00 31.05 201 ALA A O 1
ATOM 1434 N N . SER A 1 202 ? 18.936 16.206 18.612 1.00 31.27 202 SER A N 1
ATOM 1435 C CA . SER A 1 202 ? 19.231 17.606 18.883 1.00 31.27 202 SER A CA 1
ATOM 1436 C C . SER A 1 202 ? 20.348 17.634 19.913 1.00 31.27 202 SER A C 1
ATOM 1438 O O . SER A 1 202 ? 20.146 17.242 21.063 1.00 31.27 202 SER A O 1
ATOM 1440 N N . THR A 1 203 ? 21.553 17.986 19.474 1.00 30.58 203 THR A N 1
ATOM 1441 C CA . THR A 1 203 ? 22.656 18.186 20.390 1.00 30.58 203 THR A CA 1
ATOM 1442 C C . THR A 1 203 ? 22.133 19.300 21.279 1.00 30.58 203 THR A C 1
ATOM 1444 O O . THR A 1 203 ? 21.754 20.349 20.746 1.00 30.58 203 THR A O 1
ATOM 1447 N N . PRO A 1 204 ? 21.982 19.092 22.598 1.00 30.28 204 PRO A N 1
ATOM 1448 C CA . PRO A 1 204 ? 21.628 20.197 23.457 1.00 30.28 204 PRO A CA 1
ATOM 1449 C C . PRO A 1 204 ? 22.749 21.211 23.277 1.00 30.28 204 PRO A C 1
ATOM 1451 O O . PRO A 1 204 ? 23.894 20.954 23.648 1.00 30.28 204 PRO A O 1
ATOM 1454 N N . THR A 1 205 ? 22.435 22.332 22.628 1.00 36.19 205 THR A N 1
ATOM 1455 C CA . THR A 1 205 ? 23.301 23.503 22.593 1.00 36.19 205 THR A CA 1
ATOM 1456 C C . THR A 1 205 ? 23.787 23.714 24.025 1.00 36.19 205 THR A C 1
ATOM 1458 O O . THR A 1 205 ? 22.936 23.892 24.904 1.00 36.19 205 THR A O 1
ATOM 1461 N N . PRO A 1 206 ? 25.101 23.650 24.314 1.00 39.81 206 PRO A N 1
ATOM 1462 C CA . PRO A 1 206 ? 25.579 23.926 25.654 1.00 39.81 206 PRO A CA 1
ATOM 1463 C C . PRO A 1 206 ? 25.090 25.322 26.023 1.00 39.81 206 PRO A C 1
ATOM 1465 O O . PRO A 1 206 ? 25.324 26.295 25.300 1.00 39.81 206 PRO A O 1
ATOM 1468 N N . GLY A 1 207 ? 24.310 25.374 27.105 1.00 35.50 207 GLY A N 1
ATOM 1469 C CA . GLY A 1 207 ? 23.657 26.580 27.575 1.00 35.50 207 GLY A CA 1
ATOM 1470 C C . GLY A 1 207 ? 24.651 27.729 27.613 1.00 35.50 207 GLY A C 1
ATOM 1471 O O . GLY A 1 207 ? 25.715 27.640 28.225 1.00 35.50 207 GLY A O 1
ATOM 1472 N N . ARG A 1 208 ? 24.292 28.821 26.938 1.00 38.69 208 ARG A N 1
ATOM 1473 C CA . ARG A 1 208 ? 24.949 30.113 27.102 1.00 38.69 208 ARG A CA 1
ATOM 1474 C C . ARG A 1 208 ? 25.048 30.389 28.611 1.00 38.69 208 ARG A C 1
ATOM 1476 O O . ARG A 1 208 ? 24.007 30.350 29.271 1.00 38.69 208 ARG A O 1
ATOM 1483 N N . PRO A 1 209 ? 26.241 30.658 29.172 1.00 44.84 209 PRO A N 1
ATOM 1484 C CA . PRO A 1 209 ? 26.353 30.959 30.592 1.00 44.84 209 PRO A CA 1
ATOM 1485 C C . 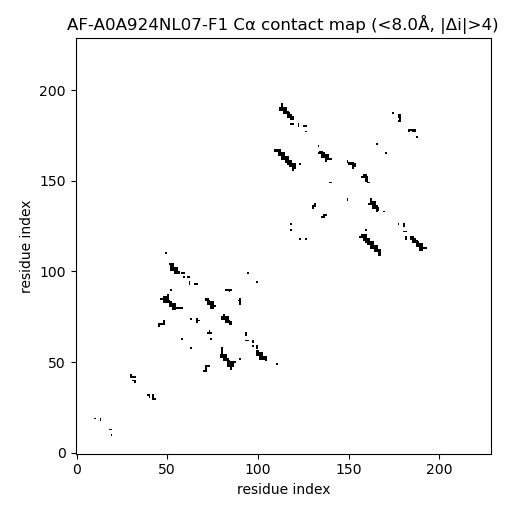PRO A 1 209 ? 25.455 32.160 30.926 1.00 44.84 209 PRO A C 1
ATOM 1487 O O . PRO A 1 209 ? 25.365 33.096 30.116 1.00 44.84 209 PRO A O 1
ATOM 1490 N N . PRO A 1 210 ? 24.760 32.147 32.078 1.00 43.88 210 PRO A N 1
ATOM 1491 C CA . PRO A 1 210 ? 23.915 33.257 32.477 1.00 43.88 210 PRO A CA 1
ATOM 1492 C C . PRO A 1 210 ? 24.755 34.532 32.524 1.00 43.88 210 PRO A C 1
ATOM 1494 O O . PRO A 1 210 ? 25.838 34.583 33.107 1.00 43.88 210 PRO A O 1
ATOM 1497 N N . ARG A 1 211 ? 24.251 35.565 31.850 1.00 42.81 211 ARG A N 1
ATOM 1498 C CA . ARG A 1 211 ? 24.850 36.895 31.818 1.00 42.81 211 ARG A CA 1
ATOM 1499 C C . ARG A 1 211 ? 24.892 37.402 33.260 1.00 42.81 211 ARG A C 1
ATOM 1501 O O . ARG A 1 211 ? 23.834 37.586 33.856 1.00 42.81 211 ARG A O 1
ATOM 1508 N N . ALA A 1 212 ? 26.092 37.580 33.812 1.00 44.56 212 ALA A N 1
ATOM 1509 C CA . ALA A 1 212 ? 26.280 38.155 35.137 1.00 44.56 212 ALA A CA 1
ATOM 1510 C C . ALA A 1 212 ? 25.516 39.487 35.216 1.00 44.56 212 ALA A C 1
ATOM 1512 O O . ALA A 1 212 ? 25.817 40.432 34.482 1.00 44.56 212 ALA A O 1
ATOM 1513 N N . GLY A 1 213 ? 24.472 39.519 36.044 1.00 46.66 213 GLY A N 1
ATOM 1514 C CA . GLY A 1 213 ? 23.799 40.755 36.418 1.00 46.66 213 GLY A CA 1
ATOM 1515 C C . GLY A 1 213 ? 24.745 41.629 37.249 1.00 46.66 213 GLY A C 1
ATOM 1516 O O . GLY A 1 213 ? 25.674 41.103 37.867 1.00 46.66 213 GLY A O 1
ATOM 1517 N N . PRO A 1 214 ? 24.554 42.957 37.249 1.00 57.44 214 PRO A N 1
ATOM 1518 C CA . PRO A 1 214 ? 25.394 43.858 38.028 1.00 57.44 214 PRO A CA 1
ATOM 1519 C C . PRO A 1 214 ? 25.288 43.548 39.535 1.00 57.44 214 PRO A C 1
ATOM 1521 O O . PRO A 1 214 ? 24.229 43.109 39.992 1.00 57.44 214 PRO A O 1
ATOM 1524 N N . PRO A 1 215 ? 26.366 43.762 40.313 1.00 52.53 215 PRO A N 1
ATOM 1525 C CA . PRO A 1 215 ? 26.393 43.437 41.735 1.00 52.53 215 PRO A CA 1
ATOM 1526 C C . PRO A 1 215 ? 25.367 44.264 42.520 1.00 52.53 215 PRO A C 1
ATOM 1528 O O . PRO A 1 215 ? 25.293 45.486 42.385 1.00 52.53 215 PRO A O 1
ATOM 1531 N N . ILE A 1 216 ? 24.586 43.573 43.354 1.00 49.06 216 ILE A N 1
ATOM 1532 C CA . ILE A 1 216 ? 23.668 44.170 44.328 1.00 49.06 216 ILE A CA 1
ATOM 1533 C C . ILE A 1 216 ? 24.500 44.683 45.518 1.00 49.06 216 ILE A C 1
ATOM 1535 O O . ILE A 1 216 ? 25.325 43.925 46.031 1.00 49.06 216 ILE A O 1
ATOM 1539 N N . PRO A 1 217 ? 24.318 45.938 45.966 1.00 47.50 217 PRO A N 1
ATOM 1540 C CA . PRO A 1 217 ? 25.068 46.494 47.089 1.00 47.50 217 PRO A CA 1
ATOM 1541 C C . PRO A 1 217 ? 24.676 45.861 48.433 1.00 47.50 217 PRO A C 1
ATOM 1543 O O . PRO A 1 217 ? 23.504 45.602 48.708 1.00 47.50 217 PRO A O 1
ATOM 1546 N N . GLU A 1 218 ? 25.693 45.644 49.269 1.00 44.81 218 GLU A N 1
ATOM 1547 C CA . GLU A 1 218 ? 25.624 45.076 50.617 1.00 44.81 218 GLU A CA 1
ATOM 1548 C C . GLU A 1 218 ? 24.684 45.864 51.543 1.00 44.81 218 GLU A C 1
ATOM 1550 O O . GLU A 1 218 ? 24.784 47.085 51.683 1.00 44.81 218 GLU A O 1
ATOM 1555 N N . GLY A 1 219 ? 23.786 45.147 52.227 1.00 40.47 219 GLY A N 1
ATOM 1556 C CA . GLY A 1 219 ? 22.798 45.724 53.133 1.00 40.47 219 GLY A CA 1
ATOM 1557 C C . GLY A 1 219 ? 22.594 44.890 54.396 1.00 40.47 219 GLY A C 1
ATOM 1558 O O . GLY A 1 219 ? 21.789 43.972 54.407 1.00 40.47 219 GLY A O 1
ATOM 1559 N N . ARG A 1 220 ? 23.316 45.287 55.451 1.00 44.47 220 ARG A N 1
ATOM 1560 C CA . ARG A 1 220 ? 23.061 45.131 56.899 1.00 44.47 220 ARG A CA 1
ATOM 1561 C C . ARG A 1 220 ? 22.703 43.755 57.483 1.00 44.47 220 ARG A C 1
ATOM 1563 O O . ARG A 1 220 ? 21.579 43.273 57.428 1.00 44.47 220 ARG A O 1
ATOM 1570 N N . GLN A 1 221 ? 23.665 43.280 58.274 1.00 45.78 221 GLN A N 1
ATOM 1571 C CA . GLN A 1 221 ? 23.487 42.421 59.441 1.00 45.78 221 GLN A CA 1
ATOM 1572 C C . GLN A 1 221 ? 22.476 43.025 60.433 1.00 45.78 221 GLN A C 1
ATOM 1574 O O . GLN A 1 221 ? 22.646 44.161 60.879 1.00 45.78 221 GLN A O 1
ATOM 1579 N N . THR A 1 222 ? 21.506 42.228 60.872 1.00 48.72 222 THR A N 1
ATOM 1580 C CA . THR A 1 222 ? 20.904 42.364 62.205 1.00 48.72 222 THR A CA 1
ATOM 1581 C C . THR A 1 222 ? 20.828 40.985 62.835 1.00 48.72 222 THR A C 1
ATOM 1583 O O . THR A 1 222 ? 20.150 40.096 62.324 1.00 48.72 222 THR A O 1
ATOM 1586 N N . GLY A 1 223 ? 21.588 40.819 63.915 1.00 41.16 223 GLY A N 1
ATOM 1587 C CA . GLY A 1 223 ? 21.636 39.611 64.720 1.00 41.16 223 GLY A CA 1
ATOM 1588 C C . GLY A 1 223 ? 20.329 39.349 65.464 1.00 41.16 223 GLY A C 1
ATOM 1589 O O . GLY A 1 223 ? 19.641 40.272 65.895 1.00 41.16 223 GLY A O 1
ATOM 1590 N N . GLY A 1 224 ? 20.027 38.068 65.639 1.00 42.50 224 GLY A N 1
ATOM 1591 C CA . GLY A 1 224 ? 18.975 37.573 66.516 1.00 42.50 224 GLY A CA 1
ATOM 1592 C C . GLY A 1 224 ? 19.523 36.387 67.294 1.00 42.50 224 GLY A C 1
ATOM 1593 O O . GLY A 1 224 ? 19.669 35.298 66.749 1.00 42.50 224 GLY A O 1
ATOM 1594 N N . ALA A 1 225 ? 19.896 36.641 68.545 1.00 43.66 225 ALA A N 1
ATOM 1595 C CA . ALA A 1 225 ? 20.347 35.646 69.501 1.00 43.66 225 ALA A CA 1
ATOM 1596 C C . ALA A 1 225 ? 19.190 34.719 69.908 1.00 43.66 225 ALA A C 1
ATOM 1598 O O . ALA A 1 225 ? 18.081 35.182 70.166 1.00 43.66 225 ALA A O 1
ATOM 1599 N N . VAL A 1 226 ? 19.476 33.422 70.017 1.00 53.72 226 VAL A N 1
ATOM 1600 C CA . VAL A 1 226 ? 18.604 32.433 70.664 1.00 53.72 226 VAL A CA 1
ATOM 1601 C C . VAL A 1 226 ? 19.131 32.221 72.088 1.00 53.72 226 VAL A C 1
ATOM 1603 O O . VAL A 1 226 ? 20.292 31.831 72.227 1.00 53.72 226 VAL A O 1
ATOM 1606 N N . PRO A 1 227 ? 18.348 32.472 73.151 1.00 57.69 227 PRO A N 1
ATOM 1607 C CA . PRO A 1 227 ? 18.731 32.065 74.496 1.00 57.69 227 PRO A CA 1
ATOM 1608 C C . PRO A 1 227 ? 18.409 30.580 74.714 1.00 57.69 227 PRO A C 1
ATOM 1610 O O . PRO A 1 227 ? 17.317 30.115 74.398 1.00 57.69 227 PRO A O 1
ATOM 1613 N N . GLN A 1 228 ? 19.379 29.849 75.264 1.00 45.94 228 GLN A N 1
ATOM 1614 C CA . GLN A 1 228 ? 19.178 28.515 75.825 1.00 45.94 228 GLN A CA 1
ATOM 1615 C C . GLN A 1 228 ? 18.595 28.638 77.236 1.00 45.94 228 GLN A C 1
ATOM 1617 O O . GLN A 1 228 ? 19.092 29.431 78.041 1.00 45.94 228 GLN A O 1
ATOM 1622 N N . THR A 1 229 ? 17.588 27.830 77.554 1.00 56.12 229 THR A N 1
ATOM 1623 C CA . THR A 1 229 ? 17.372 27.275 78.899 1.00 56.12 229 THR A CA 1
ATOM 1624 C C . THR A 1 229 ? 16.623 25.959 78.776 1.00 56.12 229 THR A C 1
ATOM 1626 O O . THR A 1 229 ? 15.713 25.894 77.920 1.00 56.12 229 THR A O 1
#

pLDDT: mean 71.26, std 19.23, range [26.44, 95.69]

Nearest PDB structures (foldseek):
  7r2y-assembly1_C  TM=5.936E-01  e=1.231E-01  Synechocystis sp. PCC 6803
  7r32-assembly1_B  TM=5.583E-01  e=1.383E-01  Synechocystis sp. PCC 6803
  6ntb-assembly1_A  TM=5.411E-01  e=5.596E-01  Cyanobium sp. PCC 7001
  6xbw-assembly1_a  TM=4.938E-01  e=1.002E+00  Bos taurus
  8eau-assembly1_a  TM=4.625E-01  e=2.401E+00  Sa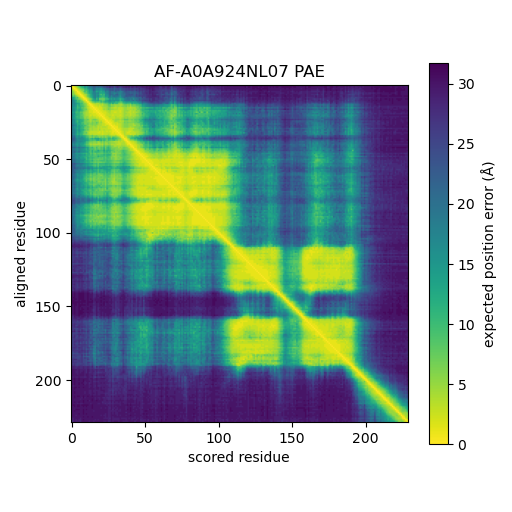ccharomyces cerevisiae

Radius of gyration: 30.2 Å; Cα contacts (8 Å, |Δi|>4): 238; chains: 1; bounding box: 42×91×107 Å